Protein AF-A0A7S4BDL3-F1 (afdb_monomer)

Solvent-accessible surface area (backbone atoms only — not comparable to full-atom values): 11475 Å² total; per-residue (Å²): 139,86,84,83,82,82,76,81,75,77,78,79,76,79,81,56,78,67,67,52,45,64,51,34,20,53,39,24,73,76,67,76,48,74,85,79,79,80,77,64,52,71,68,56,52,50,52,54,48,54,51,51,52,50,55,53,48,56,39,49,74,71,70,47,62,50,76,82,46,81,25,52,43,52,88,61,80,62,82,73,58,91,90,37,60,45,49,80,36,69,66,52,29,47,59,64,53,45,76,84,58,55,73,74,57,48,57,52,48,47,49,39,68,72,45,51,50,45,55,51,53,39,30,43,73,63,50,90,45,71,73,63,34,73,76,71,61,75,82,62,72,86,80,72,73,46,77,57,85,60,87,94,56,89,70,84,77,66,92,79,55,70,65,74,71,48,64,79,73,45,97,77,76,66,83,83,78,132

InterPro domains:
  IPR008775 Phytanoyl-CoA dioxygenase-like [PF05721] (28-164)

Sequence (178 aa):
GLRWHGGMAGAPSPPRAMDEAEGLAERFRSQGYCAMQHLLTAQEVDCLRHECYRLHADLANQGIDLCNQDCMLEPDGNLPPEGAPARTDAESYLQVRCKAHCARSREIMEGLLMHKLPSAVLRVLGYDDLDSIAASCCPLLFNEHYVVKPSRRAGRFAWHTDAAHQVSWSPSGREF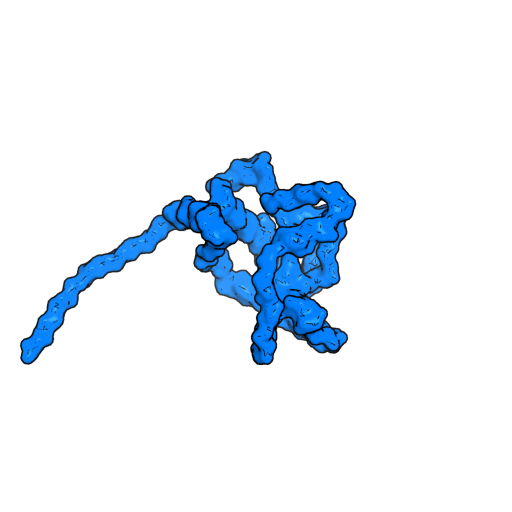IW

Secondary structure (DSSP, 8-state):
--------PPPPPPPPHHHHHHHHHHHHHHHS----TT-S-HHHHHHHHHHHHHHHHHHHHTT--GGGGTTEE-SSSSPPPTT-GGGT-HHHHHHHHGGG--HHHHHHHHIIIIIIHHHHHHHHTT---HHHHHHH-PPP-----EE---TT---------HHHHHGGG-TT------

Organism: Chrysotila carterae (NCBI:txid13221)

Radius of gyration: 21.01 Å; Cα contacts (8 Å, |Δi|>4): 105; chains: 1; bounding box: 41×81×42 Å

pLDDT: mean 75.7, std 17.52, range [33.28, 95.88]

Foldseek 3Di:
DDDDDDDPPDDPDDDDPVVVLVVLQVCCVVPVDDDDPPLDDPVLVVLVVVLVVVQVVVCVVVVHDCVVVVQKGAQQVDDDDPPQVLQPPLVSVLVSRCPPPDPVSSVSCSCVVQPSVQVVVCSSNVNPDPVVPVVPDRDTCRGDIDRHDDPPDPDCPDDDDVLVVCCVVDPPNDDDDD

Mean predicted aligned error: 10.89 Å

Structure (mmCIF, N/CA/C/O backbone):
data_AF-A0A7S4BDL3-F1
#
_entry.id   AF-A0A7S4BDL3-F1
#
loop_
_atom_site.group_PDB
_atom_site.id
_atom_site.type_symbol
_atom_site.label_atom_id
_atom_site.label_alt_id
_atom_site.label_comp_id
_atom_site.label_asym_id
_atom_site.label_entity_id
_atom_site.label_seq_id
_atom_site.pdbx_PDB_ins_code
_atom_site.Cartn_x
_atom_site.Cartn_y
_atom_site.Cartn_z
_atom_site.occupancy
_atom_site.B_iso_or_equiv
_atom_site.auth_seq_id
_atom_site.auth_comp_id
_atom_site.auth_asym_id
_atom_site.auth_atom_id
_atom_site.pdbx_PDB_model_num
ATOM 1 N N . GLY A 1 1 ? -2.223 -59.827 -11.083 1.00 36.97 1 GLY A N 1
ATOM 2 C CA . GLY A 1 1 ? -1.097 -58.986 -10.640 1.00 36.97 1 GLY A CA 1
ATOM 3 C C . GLY A 1 1 ? -0.693 -58.082 -11.779 1.00 36.97 1 GLY A C 1
ATOM 4 O O . GLY A 1 1 ? -0.200 -58.589 -12.774 1.00 36.97 1 GLY A O 1
ATOM 5 N N . LEU A 1 2 ? -0.959 -56.783 -11.667 1.00 33.28 2 LEU A N 1
ATOM 6 C CA . LEU A 1 2 ? -0.584 -55.775 -12.661 1.00 33.28 2 LEU A CA 1
ATOM 7 C C . LEU A 1 2 ? 0.512 -54.901 -12.046 1.00 33.28 2 LEU A C 1
ATOM 9 O O . LEU A 1 2 ? 0.286 -54.260 -11.022 1.00 33.28 2 LEU A O 1
ATOM 13 N N . ARG A 1 3 ? 1.715 -54.949 -12.630 1.00 38.38 3 ARG A N 1
ATOM 14 C CA . ARG A 1 3 ? 2.852 -54.101 -12.253 1.00 38.38 3 ARG A CA 1
ATOM 15 C C . ARG A 1 3 ? 2.707 -52.750 -12.942 1.00 38.38 3 ARG A C 1
ATOM 17 O O . ARG A 1 3 ? 2.651 -52.690 -14.166 1.00 38.38 3 ARG A O 1
ATOM 24 N N . TRP A 1 4 ? 2.687 -51.687 -12.149 1.00 34.62 4 TRP A N 1
ATOM 25 C CA . TRP A 1 4 ? 2.877 -50.320 -12.618 1.00 34.62 4 TRP A CA 1
ATOM 26 C C . TRP A 1 4 ? 4.376 -50.052 -12.784 1.00 34.62 4 TRP A C 1
ATOM 28 O O . TRP A 1 4 ? 5.131 -50.117 -11.816 1.00 34.62 4 TRP A O 1
ATOM 38 N N . HIS A 1 5 ? 4.809 -49.758 -14.011 1.00 43.38 5 HIS A N 1
ATOM 39 C CA . HIS A 1 5 ? 6.129 -49.196 -14.291 1.00 43.38 5 HIS A CA 1
ATOM 40 C C . HIS A 1 5 ? 6.022 -47.669 -14.216 1.00 43.38 5 HIS A C 1
ATOM 42 O O . HIS A 1 5 ? 5.640 -47.015 -15.182 1.00 43.38 5 HIS A O 1
ATOM 48 N N . GLY A 1 6 ? 6.312 -47.107 -13.042 1.00 39.19 6 GLY A N 1
ATOM 49 C CA . GLY A 1 6 ? 6.432 -45.664 -12.853 1.00 39.19 6 GLY A CA 1
ATOM 50 C C . GLY A 1 6 ? 7.757 -45.165 -13.421 1.00 39.19 6 GLY A C 1
ATOM 51 O O . GLY A 1 6 ? 8.789 -45.271 -12.764 1.00 39.19 6 GLY A O 1
ATOM 52 N N . GLY A 1 7 ? 7.729 -44.639 -14.645 1.00 40.59 7 GLY A N 1
ATOM 53 C CA . GLY A 1 7 ? 8.810 -43.812 -15.171 1.00 40.59 7 GLY A CA 1
ATOM 54 C C . GLY A 1 7 ? 8.824 -42.477 -14.432 1.00 40.59 7 GLY A C 1
ATOM 55 O O . GLY A 1 7 ? 7.852 -41.728 -14.494 1.00 40.59 7 GLY A O 1
ATOM 56 N N . MET A 1 8 ? 9.908 -42.186 -13.713 1.00 42.81 8 MET A N 1
ATOM 57 C CA . MET A 1 8 ? 10.150 -40.856 -13.163 1.00 42.81 8 MET A CA 1
ATOM 58 C C . MET A 1 8 ? 10.462 -39.901 -14.318 1.00 42.81 8 MET A C 1
ATOM 60 O O . MET A 1 8 ? 11.593 -39.840 -14.797 1.00 42.81 8 MET A O 1
ATOM 64 N N . ALA A 1 9 ? 9.450 -39.169 -14.780 1.00 50.38 9 ALA A N 1
ATOM 65 C CA . ALA A 1 9 ? 9.675 -37.938 -15.521 1.00 50.38 9 ALA A CA 1
ATOM 66 C C . ALA A 1 9 ? 10.359 -36.955 -14.560 1.00 50.38 9 ALA A C 1
ATOM 68 O O . ALA A 1 9 ? 9.823 -36.661 -13.490 1.00 50.38 9 ALA A O 1
ATOM 69 N N . GLY A 1 10 ? 11.573 -36.520 -14.906 1.00 51.88 10 GLY A N 1
ATOM 70 C CA . GLY A 1 10 ? 12.321 -35.538 -14.128 1.00 51.88 10 GLY A CA 1
ATOM 71 C C . GLY A 1 10 ? 11.468 -34.295 -13.889 1.00 51.88 10 GLY A C 1
ATOM 72 O O . GLY A 1 10 ? 10.835 -33.787 -14.815 1.00 51.88 10 GLY A O 1
ATOM 73 N N . ALA A 1 11 ? 11.419 -33.840 -12.638 1.00 54.25 11 ALA A N 1
ATOM 74 C CA . ALA A 1 11 ? 10.737 -32.605 -12.289 1.00 54.25 11 ALA A CA 1
ATOM 75 C C . ALA A 1 11 ? 11.339 -31.448 -13.110 1.00 54.25 11 ALA A C 1
ATOM 77 O O . ALA A 1 11 ? 12.569 -31.361 -13.197 1.00 54.25 11 ALA A O 1
ATOM 78 N N . PRO A 1 12 ? 10.518 -30.579 -13.728 1.00 56.62 12 PRO A N 1
ATOM 79 C CA . PRO A 1 12 ? 11.034 -29.402 -14.407 1.00 56.62 12 PRO A CA 1
ATOM 80 C C . PRO A 1 12 ? 11.790 -28.540 -13.394 1.00 56.62 12 PRO A C 1
ATOM 82 O O . PRO A 1 12 ? 11.299 -28.283 -12.292 1.00 56.62 12 PRO A O 1
ATOM 85 N N . SER A 1 13 ? 13.002 -28.128 -13.760 1.00 49.88 13 SER A N 1
ATOM 86 C CA . SER A 1 13 ? 13.795 -27.192 -12.969 1.00 49.88 13 SER A CA 1
ATOM 87 C C . SER A 1 13 ? 12.984 -25.917 -12.713 1.00 49.88 13 SER A C 1
ATOM 89 O O . SER A 1 13 ? 12.294 -25.460 -13.630 1.00 49.88 13 SER A O 1
ATOM 91 N N . PRO A 1 14 ? 13.056 -25.325 -11.508 1.00 48.91 14 PRO A N 1
ATOM 92 C CA . PRO A 1 14 ? 12.400 -24.052 -11.253 1.00 48.91 14 PRO A CA 1
ATOM 93 C C . PRO A 1 14 ? 12.923 -22.999 -12.246 1.00 48.91 14 PRO A C 1
ATOM 95 O O . PRO A 1 14 ? 14.127 -22.996 -12.539 1.00 48.91 14 PRO A O 1
ATOM 98 N N . PRO A 1 15 ? 12.045 -22.146 -12.803 1.00 50.91 15 PRO A N 1
ATOM 99 C CA . PRO A 1 15 ? 12.460 -21.095 -13.723 1.00 50.91 15 PRO A CA 1
ATOM 100 C C . PRO A 1 15 ? 13.509 -20.192 -13.064 1.00 50.91 15 PRO A C 1
ATOM 102 O O . PRO A 1 15 ? 13.492 -19.957 -11.854 1.00 50.91 15 PRO A O 1
ATOM 105 N N . ARG A 1 16 ? 14.477 -19.724 -13.859 1.00 53.06 16 ARG A N 1
ATOM 106 C CA . ARG A 1 16 ? 15.507 -18.792 -13.388 1.00 53.06 16 ARG A CA 1
ATOM 107 C C . ARG A 1 16 ? 14.847 -17.454 -13.056 1.00 53.06 16 ARG A C 1
ATOM 109 O O . ARG A 1 16 ? 14.028 -16.973 -13.826 1.00 53.06 16 ARG A O 1
ATOM 116 N N . ALA A 1 17 ? 15.287 -16.808 -11.977 1.00 55.44 17 ALA A N 1
ATOM 117 C CA . ALA A 1 17 ? 14.755 -15.527 -11.496 1.00 55.44 17 ALA A CA 1
ATOM 118 C C . ALA A 1 17 ? 14.730 -14.381 -12.540 1.00 55.44 17 ALA A C 1
ATOM 120 O O . ALA A 1 17 ? 13.996 -13.415 -12.358 1.00 55.44 17 ALA A O 1
ATOM 121 N N . MET A 1 18 ? 15.503 -14.469 -13.633 1.00 49.88 18 MET A N 1
ATOM 122 C CA . MET A 1 18 ? 15.449 -13.505 -14.745 1.00 49.88 18 MET A CA 1
ATOM 123 C C . MET A 1 18 ? 14.253 -13.719 -15.687 1.00 49.88 18 MET A C 1
ATOM 125 O O . MET A 1 18 ? 13.670 -12.734 -16.126 1.00 49.88 18 MET A O 1
ATOM 129 N N . ASP A 1 19 ? 13.826 -14.965 -15.927 1.00 53.25 19 ASP A N 1
ATOM 130 C CA . ASP A 1 19 ? 12.643 -15.262 -16.760 1.00 53.25 19 ASP A CA 1
ATOM 131 C C . ASP A 1 19 ? 11.342 -14.785 -16.079 1.00 53.25 19 ASP A C 1
ATOM 133 O O . ASP A 1 19 ? 10.298 -14.614 -16.713 1.00 53.25 19 ASP A O 1
ATOM 137 N N . GLU A 1 20 ? 11.391 -14.549 -14.764 1.00 64.31 20 GLU A N 1
ATOM 138 C CA . GLU A 1 20 ? 10.252 -14.059 -13.993 1.00 64.31 20 GLU A CA 1
ATOM 139 C C . GLU A 1 20 ? 10.010 -12.556 -14.183 1.00 64.31 20 GLU A C 1
ATOM 141 O O . GLU A 1 20 ? 8.847 -12.154 -14.229 1.00 64.31 20 GLU A O 1
ATOM 146 N N . ALA A 1 21 ? 11.060 -11.737 -14.327 1.00 64.88 21 ALA A N 1
ATOM 147 C CA . ALA A 1 21 ? 10.947 -10.278 -14.427 1.00 64.88 21 ALA A CA 1
ATOM 148 C C . ALA A 1 21 ? 10.372 -9.826 -15.778 1.00 64.88 21 ALA A C 1
ATOM 150 O O . ALA A 1 21 ? 9.369 -9.111 -15.810 1.00 64.88 21 ALA A O 1
ATOM 151 N N . GLU A 1 22 ? 10.919 -10.328 -16.888 1.00 66.00 22 GLU A N 1
ATOM 152 C CA . GLU A 1 22 ? 10.419 -10.014 -18.236 1.00 66.00 22 GLU A CA 1
ATOM 153 C C . GLU A 1 22 ? 8.972 -10.515 -18.415 1.00 66.00 22 GLU A C 1
ATOM 155 O O . GLU A 1 22 ? 8.104 -9.823 -18.954 1.00 66.00 22 GLU A O 1
ATOM 160 N N . GLY A 1 23 ? 8.658 -11.674 -17.825 1.00 85.88 23 GLY A N 1
ATOM 161 C CA . GLY A 1 23 ? 7.295 -12.192 -17.773 1.00 85.88 23 GLY A CA 1
ATOM 162 C C . GLY A 1 23 ? 6.336 -11.358 -16.914 1.00 85.88 23 GLY A C 1
ATOM 163 O O . GLY A 1 23 ? 5.133 -11.372 -17.169 1.00 85.88 23 GLY A O 1
ATOM 164 N N . LEU A 1 24 ? 6.809 -10.646 -15.884 1.00 88.94 24 LEU A N 1
ATOM 165 C CA . LEU A 1 24 ? 5.961 -9.783 -15.051 1.00 88.94 24 LEU A CA 1
ATOM 166 C C . LEU A 1 24 ? 5.526 -8.529 -15.807 1.00 88.94 24 LEU A C 1
ATOM 168 O O . LEU A 1 24 ? 4.329 -8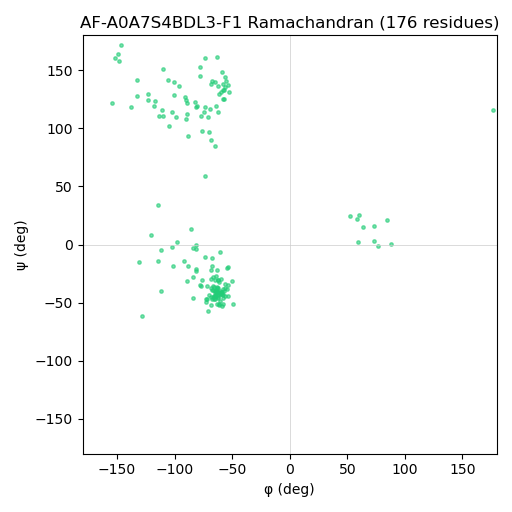.236 -15.810 1.00 88.94 24 LEU A O 1
ATOM 172 N N . ALA A 1 25 ? 6.460 -7.851 -16.477 1.00 90.44 25 ALA A N 1
ATOM 173 C CA . ALA A 1 25 ? 6.159 -6.652 -17.251 1.00 90.44 25 ALA A CA 1
ATOM 174 C C . ALA A 1 25 ? 5.193 -6.946 -18.408 1.00 90.44 25 ALA A C 1
ATOM 176 O O . ALA A 1 25 ? 4.203 -6.236 -18.591 1.00 90.44 25 ALA A O 1
ATOM 177 N N . GLU A 1 26 ? 5.408 -8.043 -19.140 1.00 91.94 26 GLU A N 1
ATOM 178 C CA . GLU A 1 26 ? 4.509 -8.436 -20.230 1.00 91.94 26 GLU A CA 1
ATOM 179 C C . GLU A 1 26 ? 3.116 -8.850 -19.724 1.00 91.94 26 GLU A C 1
ATOM 181 O O . GLU A 1 26 ? 2.097 -8.474 -20.311 1.00 91.94 26 GLU A O 1
ATOM 186 N N . ARG A 1 27 ? 3.029 -9.569 -18.592 1.00 93.31 27 ARG A N 1
ATOM 187 C CA . ARG A 1 27 ? 1.735 -9.888 -17.959 1.00 93.31 27 ARG A CA 1
ATOM 188 C C . ARG A 1 27 ? 0.993 -8.630 -17.527 1.00 93.31 27 ARG A C 1
ATOM 190 O O . ARG A 1 27 ? -0.190 -8.504 -17.827 1.00 93.31 27 ARG A O 1
ATOM 197 N N . PHE A 1 28 ? 1.674 -7.693 -16.872 1.00 94.25 28 PHE A N 1
ATOM 198 C CA . PHE A 1 28 ? 1.055 -6.440 -16.455 1.00 94.25 28 PHE A CA 1
ATOM 199 C C . PHE A 1 28 ? 0.568 -5.624 -17.657 1.00 94.25 28 PHE A C 1
ATOM 201 O O . PHE A 1 28 ? -0.579 -5.187 -17.668 1.00 94.25 28 PHE A O 1
ATOM 208 N N . ARG A 1 29 ? 1.383 -5.503 -18.712 1.00 94.00 29 ARG A N 1
ATOM 209 C CA . ARG A 1 29 ? 1.017 -4.798 -19.950 1.00 94.00 29 ARG A CA 1
ATOM 210 C C . ARG A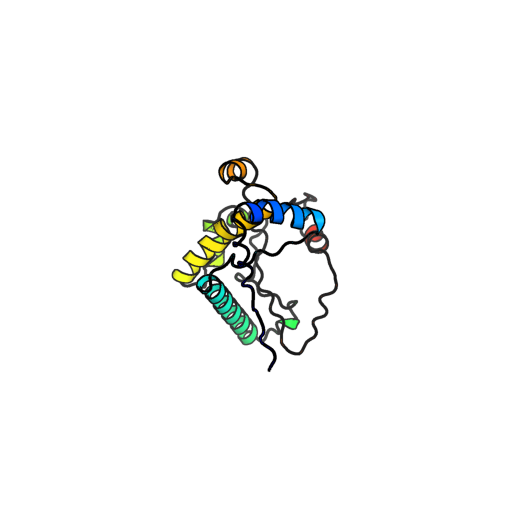 1 29 ? -0.195 -5.417 -20.652 1.00 94.00 29 ARG A C 1
ATOM 212 O O . ARG A 1 29 ? -1.052 -4.688 -21.140 1.00 94.00 29 ARG A O 1
ATOM 219 N N . SER A 1 30 ? -0.267 -6.746 -20.710 1.00 95.88 30 SER A N 1
ATOM 220 C CA . SER A 1 30 ? -1.335 -7.461 -21.423 1.00 95.88 30 SER A CA 1
ATOM 221 C C . SER A 1 30 ? -2.621 -7.640 -20.609 1.00 95.88 30 SER A C 1
ATOM 223 O O . SER A 1 30 ? -3.696 -7.734 -21.198 1.00 95.88 30 SER A O 1
ATOM 225 N N . GLN A 1 31 ? -2.538 -7.690 -19.275 1.00 95.31 31 GLN A N 1
ATOM 226 C CA . GLN A 1 31 ? -3.675 -8.013 -18.398 1.00 95.31 31 GLN A CA 1
ATOM 227 C C . GLN A 1 31 ? -4.111 -6.851 -17.497 1.00 95.31 31 GLN A C 1
ATOM 229 O O . GLN A 1 31 ? -5.178 -6.920 -16.892 1.00 95.31 31 GLN A O 1
ATOM 234 N N . GLY A 1 32 ? -3.299 -5.799 -17.369 1.00 92.56 32 GLY A N 1
ATOM 235 C CA . GLY A 1 32 ? -3.516 -4.699 -16.424 1.00 92.56 32 GLY A CA 1
ATOM 236 C C . GLY A 1 32 ? -3.240 -5.065 -14.960 1.00 92.56 32 GLY A C 1
ATOM 237 O O . GLY A 1 32 ? -3.456 -4.243 -14.074 1.00 92.56 32 GLY A O 1
ATOM 238 N N . TYR A 1 33 ? -2.778 -6.290 -14.682 1.00 93.62 33 TYR A N 1
ATOM 239 C CA . TYR A 1 33 ? -2.390 -6.747 -13.349 1.00 93.62 33 TYR A CA 1
ATOM 240 C C . TYR A 1 33 ? -1.311 -7.835 -13.427 1.00 93.62 33 TYR A C 1
ATOM 242 O O . TYR A 1 33 ? -1.129 -8.496 -14.449 1.00 93.62 33 TYR A O 1
ATOM 250 N N . CYS A 1 34 ? -0.594 -8.048 -12.325 1.00 93.44 34 CYS A N 1
ATOM 251 C CA . CYS A 1 34 ? 0.301 -9.188 -12.158 1.00 93.44 34 CYS A CA 1
ATOM 252 C C . CYS A 1 34 ? 0.364 -9.599 -10.678 1.00 93.44 34 CYS A C 1
ATOM 254 O O . CYS A 1 34 ? -0.050 -8.843 -9.800 1.00 93.44 34 CYS A O 1
ATOM 256 N N . ALA A 1 35 ? 0.857 -10.807 -10.394 1.00 91.19 35 ALA A N 1
ATOM 257 C CA . ALA A 1 35 ? 1.048 -11.291 -9.030 1.00 91.19 35 ALA A CA 1
ATOM 258 C C . ALA A 1 35 ? 2.510 -11.687 -8.811 1.00 91.19 35 ALA A C 1
ATOM 260 O O . ALA A 1 35 ? 3.043 -12.532 -9.530 1.00 91.19 35 ALA A O 1
ATOM 261 N N . MET A 1 36 ? 3.136 -11.101 -7.791 1.00 90.88 36 MET A N 1
ATOM 262 C CA . MET A 1 36 ? 4.478 -11.461 -7.337 1.00 90.88 36 MET A CA 1
ATOM 263 C C . MET A 1 36 ? 4.373 -12.383 -6.129 1.00 90.88 36 MET A C 1
ATOM 265 O O . MET A 1 36 ? 3.962 -11.970 -5.043 1.00 90.88 36 MET A O 1
ATOM 269 N N . GLN A 1 37 ? 4.731 -13.648 -6.317 1.00 91.12 37 GLN A N 1
ATOM 270 C CA . GLN A 1 37 ? 4.755 -14.604 -5.217 1.00 91.12 37 GLN A CA 1
ATOM 271 C C . GLN A 1 37 ? 6.008 -14.388 -4.369 1.00 91.12 37 GLN A C 1
ATOM 273 O O . GLN A 1 37 ? 7.064 -14.041 -4.887 1.00 91.12 37 GLN A O 1
ATOM 278 N N . HIS A 1 38 ? 5.883 -14.596 -3.058 1.00 90.69 38 HIS A N 1
ATOM 279 C CA . HIS A 1 38 ? 7.012 -14.561 -2.119 1.00 90.69 38 HIS A CA 1
ATOM 280 C C . HIS A 1 38 ? 7.809 -13.243 -2.083 1.00 90.69 38 HIS A C 1
ATOM 282 O O . HIS A 1 38 ? 8.945 -13.234 -1.617 1.00 90.69 38 HIS A O 1
ATOM 288 N N . LEU A 1 39 ? 7.218 -12.123 -2.519 1.00 93.75 39 LEU A N 1
ATOM 289 C CA . LEU A 1 39 ? 7.859 -10.807 -2.427 1.00 93.75 39 LEU A CA 1
ATOM 290 C C . LEU A 1 39 ? 8.171 -10.430 -0.969 1.00 93.75 39 LEU A C 1
ATOM 292 O O . LEU A 1 39 ? 9.234 -9.887 -0.671 1.00 93.75 39 LEU A O 1
ATOM 296 N N . LEU A 1 40 ? 7.240 -10.732 -0.063 1.00 95.38 40 LEU A N 1
ATOM 297 C CA . LEU A 1 40 ? 7.360 -10.446 1.362 1.00 95.38 40 LEU A CA 1
ATOM 298 C C . LEU A 1 40 ? 7.769 -11.696 2.140 1.00 95.38 40 LEU A C 1
ATOM 300 O O . LEU A 1 40 ? 7.268 -12.797 1.905 1.00 95.38 40 LEU A O 1
ATOM 304 N N . THR A 1 41 ? 8.649 -11.504 3.116 1.00 95.50 41 THR A N 1
ATOM 305 C CA . THR A 1 41 ? 8.999 -12.525 4.105 1.00 95.50 41 THR A CA 1
ATOM 306 C C . THR A 1 41 ? 7.863 -12.717 5.114 1.00 95.50 41 THR A C 1
ATOM 308 O O . THR A 1 41 ? 7.036 -11.828 5.320 1.00 95.50 41 THR A O 1
ATOM 311 N N . ALA A 1 42 ? 7.844 -13.857 5.813 1.00 95.81 42 ALA A N 1
ATOM 312 C CA . ALA A 1 42 ? 6.873 -14.093 6.886 1.00 95.81 42 ALA A CA 1
ATOM 313 C C . ALA A 1 42 ? 6.943 -13.013 7.982 1.00 95.81 42 ALA A C 1
ATOM 315 O O . ALA A 1 42 ? 5.913 -12.532 8.440 1.00 95.81 42 ALA A O 1
ATOM 316 N N . GLN A 1 43 ? 8.154 -12.571 8.338 1.00 94.56 43 GLN A N 1
ATOM 317 C CA . GLN A 1 43 ? 8.365 -11.528 9.343 1.00 94.56 43 GLN A CA 1
ATOM 318 C C . GLN A 1 43 ? 7.770 -10.176 8.922 1.00 94.56 43 GLN A C 1
ATOM 320 O O . GLN A 1 43 ? 7.168 -9.489 9.744 1.00 94.56 43 GLN A O 1
ATOM 325 N N . GLU A 1 44 ? 7.933 -9.788 7.657 1.00 94.81 44 GLU A N 1
ATOM 326 C CA . GLU A 1 44 ? 7.353 -8.554 7.111 1.00 94.81 44 GLU A CA 1
ATOM 327 C C . GLU A 1 44 ? 5.826 -8.615 7.110 1.00 94.81 44 GLU A C 1
ATOM 329 O O . GLU A 1 44 ? 5.168 -7.689 7.580 1.00 94.81 44 GLU A O 1
ATOM 334 N N . VAL A 1 45 ? 5.261 -9.740 6.663 1.00 95.19 45 VAL A N 1
ATOM 335 C CA . VAL A 1 45 ? 3.811 -9.966 6.682 1.00 95.19 45 VAL A CA 1
ATOM 336 C C . VAL A 1 45 ? 3.259 -9.919 8.110 1.00 95.19 45 VAL A C 1
ATOM 338 O O . VAL A 1 45 ? 2.214 -9.313 8.344 1.00 95.19 45 VAL A O 1
ATOM 341 N N . ASP A 1 46 ? 3.946 -10.527 9.077 1.00 94.44 46 ASP A N 1
ATOM 342 C CA . ASP A 1 46 ? 3.529 -10.507 10.481 1.00 94.44 46 ASP A CA 1
ATOM 343 C C . ASP A 1 46 ? 3.611 -9.098 11.085 1.00 94.44 46 ASP A C 1
ATOM 345 O O . ASP A 1 46 ? 2.736 -8.717 11.865 1.00 94.44 46 ASP A O 1
ATOM 349 N N . CYS A 1 47 ? 4.612 -8.300 10.697 1.00 92.06 47 CYS A N 1
ATOM 350 C CA . CYS A 1 47 ? 4.724 -6.899 11.104 1.00 92.06 47 CYS A CA 1
ATOM 351 C C . CYS A 1 47 ? 3.523 -6.075 10.612 1.00 92.06 47 CYS A C 1
ATOM 353 O O . CYS A 1 47 ? 2.848 -5.441 11.427 1.00 92.06 47 CYS A O 1
ATOM 355 N N . LEU A 1 48 ? 3.204 -6.159 9.314 1.00 92.38 48 LEU A N 1
ATOM 356 C CA . LEU A 1 48 ? 2.048 -5.485 8.707 1.00 92.38 48 LEU A CA 1
ATOM 357 C C . LEU A 1 48 ? 0.725 -5.948 9.339 1.00 92.38 48 LEU A C 1
ATOM 359 O O . LEU A 1 48 ? -0.168 -5.149 9.620 1.00 92.38 48 LEU A O 1
ATOM 363 N N . ARG A 1 49 ? 0.591 -7.251 9.623 1.00 93.69 49 ARG A N 1
ATOM 364 C CA . ARG A 1 49 ? -0.617 -7.807 10.248 1.00 93.69 49 ARG A CA 1
ATOM 365 C C . ARG A 1 49 ? -0.822 -7.287 11.669 1.00 93.69 49 ARG A C 1
ATOM 367 O O . ARG A 1 49 ? -1.945 -6.930 12.020 1.00 93.69 49 ARG A O 1
ATOM 374 N N . HIS A 1 50 ? 0.231 -7.245 12.486 1.00 92.25 50 HIS A N 1
ATOM 375 C CA . HIS A 1 50 ? 0.137 -6.707 13.844 1.00 92.25 50 HIS A CA 1
ATOM 376 C C . HIS A 1 50 ? -0.234 -5.225 13.851 1.00 92.25 50 HIS A C 1
ATOM 378 O O . HIS A 1 50 ? -1.065 -4.814 14.661 1.00 92.25 50 HIS A O 1
ATOM 384 N N . GLU A 1 51 ? 0.338 -4.434 12.942 1.00 90.75 51 GLU A N 1
ATOM 385 C CA . GLU A 1 51 ? -0.041 -3.031 12.781 1.00 90.75 51 GLU A CA 1
ATOM 386 C C . GLU A 1 51 ? -1.517 -2.887 12.397 1.00 90.75 51 GLU A C 1
ATOM 388 O O . GLU A 1 51 ? -2.249 -2.158 13.063 1.00 90.75 51 GLU A O 1
ATOM 393 N N . CYS A 1 52 ? -1.975 -3.638 11.395 1.00 92.19 52 CYS A N 1
ATOM 394 C CA . CYS A 1 52 ? -3.373 -3.646 10.972 1.00 92.19 52 CYS A CA 1
ATOM 395 C C . CYS 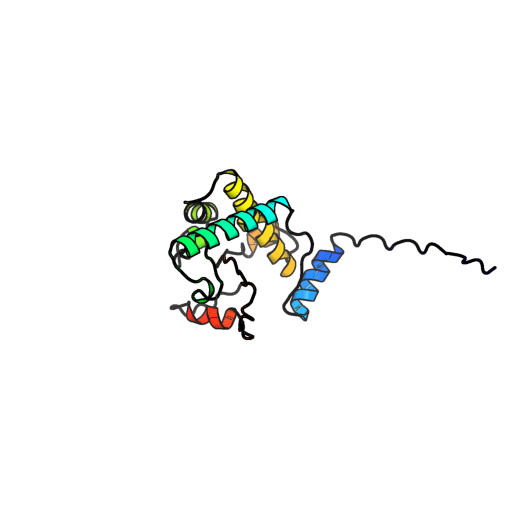A 1 52 ? -4.330 -3.997 12.128 1.00 92.19 52 CYS A C 1
ATOM 397 O O . CYS A 1 52 ? -5.331 -3.313 12.341 1.00 92.19 52 CYS A O 1
ATOM 399 N N . TYR A 1 53 ? -4.004 -5.014 12.935 1.00 92.56 53 TYR A N 1
ATOM 400 C CA . TYR A 1 53 ? -4.800 -5.372 14.113 1.00 92.56 53 TYR A CA 1
ATOM 401 C C . TYR A 1 53 ? -4.829 -4.278 15.175 1.00 92.56 53 TYR A C 1
ATOM 403 O O . TYR A 1 53 ? -5.889 -4.036 15.755 1.00 92.56 53 TYR A O 1
ATOM 411 N N . ARG A 1 54 ? -3.699 -3.608 15.419 1.00 91.38 54 ARG A N 1
ATOM 412 C CA . ARG A 1 54 ? -3.636 -2.472 16.341 1.00 91.38 54 ARG A CA 1
ATOM 413 C C . ARG A 1 54 ? -4.533 -1.333 15.856 1.00 91.38 54 ARG A C 1
ATOM 415 O O . ARG A 1 54 ? -5.393 -0.901 16.612 1.00 91.38 54 ARG A O 1
ATOM 422 N N . LEU A 1 55 ? -4.389 -0.909 14.598 1.00 89.75 55 LEU A N 1
ATOM 423 C CA . LEU A 1 55 ? -5.198 0.164 14.003 1.00 89.75 55 LEU A CA 1
ATOM 424 C C . LEU A 1 55 ? -6.695 -0.157 14.062 1.00 89.75 55 LEU A C 1
ATOM 426 O O . LEU A 1 55 ? -7.507 0.687 14.432 1.00 89.75 55 LEU A O 1
ATOM 430 N N . HIS A 1 56 ? -7.062 -1.400 13.754 1.00 91.12 56 HIS A N 1
ATOM 431 C CA . HIS A 1 56 ? -8.446 -1.850 13.839 1.00 91.12 56 HIS A CA 1
ATOM 432 C C . HIS A 1 56 ? -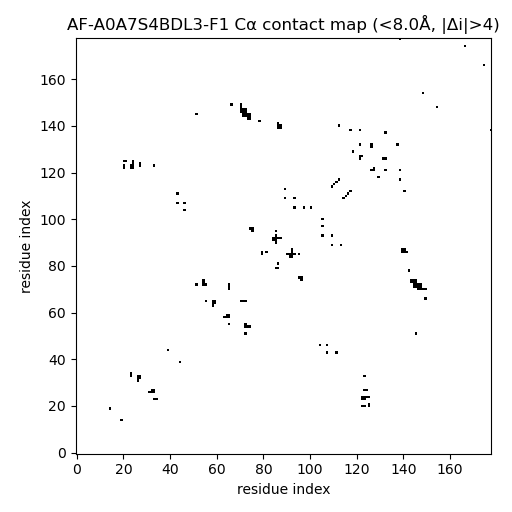8.985 -1.812 15.279 1.00 91.12 56 HIS A C 1
ATOM 434 O O . HIS A 1 56 ? -10.113 -1.371 15.502 1.00 91.12 56 HIS A O 1
ATOM 440 N N . ALA A 1 57 ? -8.190 -2.248 16.263 1.00 91.50 57 ALA A N 1
ATOM 441 C CA . ALA A 1 57 ? -8.563 -2.184 17.674 1.00 91.50 57 ALA A CA 1
ATOM 442 C C . ALA A 1 57 ? -8.696 -0.734 18.166 1.00 91.50 57 ALA A C 1
ATOM 444 O O . ALA A 1 57 ? -9.656 -0.416 18.865 1.00 91.50 57 ALA A O 1
ATOM 445 N N . ASP A 1 58 ? -7.783 0.150 17.762 1.00 90.00 58 ASP A N 1
ATOM 446 C CA . ASP A 1 58 ? -7.818 1.576 18.097 1.00 90.00 58 ASP A CA 1
ATOM 447 C C . ASP A 1 58 ? -9.078 2.251 17.530 1.00 90.00 58 ASP A C 1
ATOM 449 O O . ASP A 1 58 ? -9.722 3.034 18.232 1.00 90.00 58 ASP A O 1
ATOM 453 N N . LEU A 1 59 ? -9.477 1.909 16.298 1.00 90.19 59 LEU A N 1
ATOM 454 C CA . LEU A 1 59 ? -10.712 2.393 15.675 1.00 90.19 59 LEU A CA 1
ATOM 455 C C . LEU A 1 59 ? -11.961 1.893 16.424 1.00 90.19 59 LEU A C 1
ATOM 457 O O . LEU A 1 59 ? -12.872 2.668 16.724 1.00 90.19 59 LEU A O 1
ATOM 461 N N . ALA A 1 60 ? -11.981 0.607 16.787 1.00 90.31 60 ALA A N 1
ATOM 462 C CA . ALA A 1 60 ? -13.075 0.007 17.545 1.00 90.31 60 ALA A CA 1
ATOM 463 C C . ALA A 1 60 ? -13.211 0.615 18.954 1.00 90.31 60 ALA A C 1
ATOM 465 O O . ALA A 1 60 ? -14.327 0.869 19.408 1.00 90.31 60 ALA A O 1
ATOM 466 N N . ASN A 1 61 ? -12.092 0.910 19.625 1.00 93.19 61 ASN A N 1
ATOM 467 C CA . ASN A 1 61 ? -12.069 1.575 20.934 1.00 93.19 61 ASN A CA 1
ATOM 468 C C . ASN A 1 61 ? -12.628 3.005 20.880 1.00 93.19 61 ASN A C 1
ATOM 470 O O . ASN A 1 61 ? -13.165 3.493 21.872 1.00 93.19 61 ASN A O 1
ATOM 474 N N . GLN A 1 62 ? -12.543 3.662 19.722 1.00 92.50 62 GLN A N 1
ATOM 475 C CA . GLN A 1 62 ? -13.167 4.963 19.466 1.00 92.50 62 GLN A CA 1
ATOM 476 C C . GLN A 1 62 ? -14.663 4.851 19.116 1.00 92.50 62 GLN A C 1
ATOM 478 O O . GLN A 1 62 ? -15.321 5.865 18.892 1.00 92.50 62 GLN A O 1
ATOM 483 N N . GLY A 1 63 ? -15.221 3.636 19.069 1.00 92.06 63 GLY A N 1
ATOM 484 C CA . GLY A 1 63 ? -16.620 3.392 18.718 1.00 92.06 63 GLY A CA 1
ATOM 485 C C . GLY A 1 63 ? -16.931 3.583 17.231 1.00 92.06 63 GLY A C 1
ATOM 486 O O . GLY A 1 63 ? -18.101 3.711 16.868 1.00 92.06 63 GLY A O 1
ATOM 487 N N . ILE A 1 64 ? -15.913 3.614 16.367 1.00 89.62 64 ILE A N 1
ATOM 488 C CA . ILE A 1 64 ? -16.084 3.795 14.925 1.00 89.62 64 ILE A CA 1
ATOM 489 C C . ILE A 1 64 ? -16.257 2.419 14.264 1.00 89.62 64 ILE A C 1
ATOM 491 O O . ILE A 1 64 ? -15.393 1.549 14.370 1.00 89.62 64 ILE A O 1
ATOM 495 N N . ASP A 1 65 ? -17.379 2.214 13.562 1.00 87.56 65 ASP A N 1
ATOM 496 C CA . ASP A 1 65 ? -17.581 1.024 12.721 1.00 87.56 65 ASP A CA 1
ATOM 497 C C . ASP A 1 65 ? -16.739 1.163 11.446 1.00 87.56 65 ASP A C 1
ATOM 499 O O . ASP A 1 65 ? -17.015 2.014 10.600 1.00 87.56 65 ASP A O 1
ATOM 503 N N . LEU A 1 66 ? -15.741 0.290 11.297 1.00 86.56 66 LEU A N 1
ATOM 504 C CA . LEU A 1 66 ? -14.880 0.179 10.118 1.00 86.56 66 LEU A CA 1
ATOM 505 C C . LEU A 1 66 ? -15.672 0.091 8.801 1.00 86.56 66 LEU A C 1
ATOM 507 O O . LEU A 1 66 ? -15.228 0.568 7.758 1.00 86.56 66 LEU A O 1
ATOM 511 N N . CYS A 1 67 ? -16.868 -0.495 8.823 1.00 84.38 67 CYS A N 1
ATOM 512 C CA . CYS A 1 67 ? -17.694 -0.588 7.625 1.00 84.38 67 CYS A CA 1
ATOM 513 C C . CYS A 1 67 ? -18.231 0.766 7.150 1.00 84.38 67 CYS A C 1
ATOM 515 O O . CYS A 1 67 ? -18.594 0.881 5.985 1.00 84.38 67 CYS A O 1
ATOM 517 N N . ASN A 1 68 ? -18.303 1.759 8.039 1.00 84.12 68 ASN A N 1
ATOM 518 C CA . ASN A 1 68 ? -18.672 3.133 7.698 1.00 84.12 68 ASN A CA 1
ATOM 519 C C . ASN A 1 68 ? -17.466 3.946 7.192 1.00 84.12 68 ASN A C 1
ATOM 521 O O . ASN A 1 68 ? -17.634 5.104 6.835 1.00 84.12 68 ASN A O 1
ATOM 525 N N . GLN A 1 69 ? -16.271 3.346 7.186 1.00 81.31 69 GLN A N 1
ATOM 526 C CA . GLN A 1 69 ? -15.001 3.914 6.719 1.00 81.31 69 GLN A CA 1
ATOM 527 C C . GLN A 1 69 ? -14.493 3.152 5.483 1.00 81.31 69 GLN A C 1
ATOM 529 O O . GLN A 1 69 ? -13.304 2.877 5.354 1.00 81.31 69 GLN A O 1
ATOM 534 N N . ASP A 1 70 ? -15.410 2.670 4.636 1.00 83.62 70 ASP A N 1
ATOM 535 C CA . ASP A 1 70 ? -15.105 1.889 3.427 1.00 83.62 70 ASP A CA 1
ATOM 536 C C . ASP A 1 70 ? -14.186 0.677 3.651 1.00 83.62 70 ASP A C 1
ATOM 538 O O . ASP A 1 70 ? -13.543 0.175 2.728 1.00 83.62 70 ASP A O 1
ATOM 542 N N . CYS A 1 71 ? -14.159 0.151 4.882 1.00 88.31 71 CYS A N 1
ATOM 543 C CA . CYS A 1 71 ? -13.261 -0.929 5.279 1.00 88.31 71 CYS A CA 1
ATOM 544 C C . CYS A 1 71 ? -11.763 -0.594 5.129 1.00 88.31 71 CYS A C 1
ATOM 546 O O . CYS A 1 71 ? -10.946 -1.509 4.983 1.00 88.31 71 CYS A O 1
ATOM 548 N N . MET A 1 72 ? -11.406 0.691 5.175 1.00 88.94 72 MET A N 1
ATOM 549 C CA . MET A 1 72 ? -10.035 1.186 5.093 1.00 88.94 72 MET A CA 1
ATOM 550 C C . MET A 1 72 ? -9.537 1.660 6.462 1.00 88.94 72 MET A C 1
ATOM 552 O O . MET A 1 72 ? -10.274 2.248 7.251 1.00 88.94 72 MET A O 1
ATOM 556 N N . LEU A 1 73 ? -8.268 1.383 6.743 1.00 88.62 73 LEU A N 1
ATOM 557 C CA . LEU A 1 73 ? -7.534 1.906 7.889 1.00 88.62 73 LEU A CA 1
ATOM 558 C C . LEU A 1 73 ? -6.294 2.628 7.368 1.00 88.62 73 LEU A C 1
ATOM 560 O O . LEU A 1 73 ? -5.516 2.059 6.599 1.00 88.62 73 LEU A O 1
ATOM 564 N N . GLU A 1 74 ? -6.095 3.854 7.826 1.00 87.19 74 GLU A N 1
ATOM 565 C CA . GLU A 1 74 ? -4.915 4.655 7.514 1.00 87.19 74 GLU A CA 1
ATOM 566 C C . GLU A 1 74 ? -3.945 4.594 8.703 1.00 87.19 74 GLU A C 1
ATOM 568 O O . GLU A 1 74 ? -4.376 4.852 9.831 1.00 87.19 74 GLU A O 1
ATOM 573 N N . PRO A 1 75 ? -2.653 4.274 8.502 1.00 82.62 75 PRO A N 1
ATOM 574 C CA . PRO A 1 75 ? -1.678 4.226 9.597 1.00 82.62 75 PRO A CA 1
ATOM 575 C C . PRO A 1 75 ? -1.571 5.538 10.384 1.00 82.62 75 PRO A C 1
ATOM 577 O O . PRO A 1 75 ? -1.431 5.511 11.608 1.00 82.62 75 PRO A O 1
ATOM 580 N N . ASP A 1 76 ? -1.735 6.667 9.688 1.00 71.62 76 ASP A N 1
ATOM 581 C CA . ASP A 1 76 ? -1.454 8.005 10.224 1.00 71.62 76 ASP A CA 1
ATOM 582 C C . ASP A 1 76 ? -2.713 8.857 10.410 1.00 71.62 76 ASP A C 1
ATOM 584 O O . ASP A 1 76 ? -2.642 9.987 10.901 1.00 71.62 76 ASP A O 1
ATOM 588 N N . GLY A 1 77 ? -3.871 8.333 9.990 1.00 67.75 77 GLY A N 1
ATOM 589 C CA . GLY A 1 77 ? -5.170 9.010 10.016 1.00 67.75 77 GLY A CA 1
ATOM 590 C C . GLY A 1 77 ? -5.249 10.321 9.223 1.00 67.75 77 GLY A C 1
ATOM 591 O O . GLY A 1 77 ? -6.272 10.995 9.304 1.00 67.75 77 GLY A O 1
ATOM 592 N N . ASN A 1 78 ? -4.169 10.725 8.541 1.00 69.50 78 ASN A N 1
ATOM 593 C CA . ASN A 1 78 ? -4.098 11.863 7.633 1.00 69.50 78 ASN A CA 1
ATOM 594 C C . ASN A 1 78 ? -2.975 11.644 6.612 1.00 69.50 78 ASN A C 1
ATOM 596 O O . ASN A 1 78 ? -1.800 11.555 6.978 1.00 69.50 78 ASN A O 1
ATOM 600 N N . LEU A 1 79 ? -3.315 11.661 5.325 1.00 69.19 79 LEU A N 1
ATOM 601 C CA . LEU A 1 79 ? -2.323 11.776 4.259 1.00 69.19 79 LEU A CA 1
ATOM 602 C C . LEU A 1 79 ? -1.573 13.117 4.382 1.00 69.19 79 LEU A C 1
ATOM 604 O O . LEU A 1 79 ? -2.214 14.156 4.581 1.00 69.19 79 LEU A O 1
ATOM 608 N N . PRO A 1 80 ? -0.235 13.150 4.219 1.00 73.81 80 PRO A N 1
ATOM 609 C CA . PRO A 1 80 ? 0.495 14.410 4.149 1.00 73.81 80 PRO A CA 1
ATOM 610 C C . PRO A 1 80 ? -0.103 15.332 3.069 1.00 73.81 80 PRO A C 1
ATOM 612 O O . PRO A 1 80 ? -0.420 14.848 1.976 1.00 73.81 80 PRO A O 1
ATOM 615 N N . PRO A 1 81 ? -0.265 16.647 3.308 1.00 79.12 81 PRO A N 1
ATOM 616 C CA . PRO A 1 81 ? -0.833 17.555 2.311 1.00 79.12 81 PRO A CA 1
ATOM 617 C C . PRO A 1 81 ? 0.045 17.638 1.054 1.00 79.12 81 PRO A C 1
ATOM 619 O O . PRO A 1 81 ? 1.219 17.259 1.070 1.00 79.12 81 PRO A O 1
ATOM 622 N N . GLU A 1 82 ? -0.522 18.109 -0.059 1.00 75.50 82 GLU A N 1
ATOM 623 C CA . GLU A 1 82 ? 0.239 18.323 -1.296 1.00 75.50 82 GLU A CA 1
ATOM 624 C C . GLU A 1 82 ? 1.432 19.263 -1.039 1.00 75.50 82 GLU A C 1
ATOM 626 O O . GLU A 1 82 ? 1.315 20.257 -0.322 1.00 75.50 82 GLU A O 1
ATOM 631 N N . GLY A 1 83 ? 2.603 18.915 -1.577 1.00 76.25 83 GLY A N 1
ATOM 632 C CA . GLY A 1 83 ? 3.848 19.658 -1.354 1.00 76.25 83 GLY A CA 1
ATOM 633 C C . GLY A 1 83 ? 4.523 19.428 0.005 1.00 76.25 83 GLY A C 1
ATOM 634 O O . GLY A 1 83 ? 5.597 19.982 0.233 1.00 76.25 83 GLY A O 1
ATOM 635 N N . ALA A 1 84 ? 3.953 18.614 0.904 1.00 82.56 84 ALA A N 1
ATOM 636 C CA . ALA A 1 84 ? 4.636 18.238 2.140 1.00 82.56 84 ALA A CA 1
ATOM 637 C C . ALA A 1 84 ? 5.901 17.410 1.841 1.00 82.56 84 ALA A C 1
ATOM 639 O O . ALA A 1 84 ? 5.833 16.500 1.010 1.00 82.56 84 ALA A O 1
ATOM 640 N N . PRO A 1 85 ? 7.019 17.624 2.566 1.00 84.88 85 PRO A N 1
ATOM 641 C CA . PRO A 1 85 ? 8.237 16.828 2.396 1.00 84.88 85 PRO A CA 1
ATOM 642 C C . PRO A 1 85 ? 7.993 15.321 2.515 1.00 84.88 85 PRO A C 1
ATOM 644 O O . PRO A 1 85 ? 8.555 14.548 1.754 1.00 84.88 85 P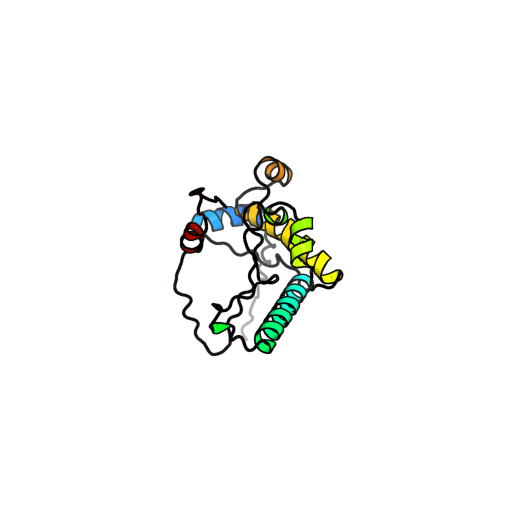RO A O 1
ATOM 647 N N . ALA A 1 86 ? 7.066 14.907 3.382 1.00 83.31 86 ALA A N 1
ATOM 648 C CA . ALA A 1 86 ? 6.653 13.514 3.561 1.00 83.31 86 ALA A CA 1
ATOM 649 C C . ALA A 1 86 ? 6.050 12.840 2.306 1.00 83.31 86 ALA A C 1
ATOM 651 O O . ALA A 1 86 ? 5.778 11.648 2.343 1.00 83.31 86 ALA A O 1
ATOM 652 N N . ARG A 1 87 ? 5.822 13.564 1.200 1.00 77.62 87 ARG A N 1
ATOM 653 C CA . ARG A 1 87 ? 5.439 12.971 -0.096 1.00 77.62 87 ARG A CA 1
ATOM 654 C C . ARG A 1 87 ? 6.630 12.576 -0.970 1.00 77.62 87 ARG A C 1
ATOM 656 O O . ARG A 1 87 ? 6.454 11.827 -1.922 1.00 77.62 87 ARG A O 1
ATOM 663 N N . THR A 1 88 ? 7.815 13.113 -0.690 1.00 77.25 88 THR A N 1
ATOM 664 C CA . THR A 1 88 ? 9.016 12.941 -1.527 1.00 77.25 88 THR A CA 1
ATOM 665 C C . THR A 1 88 ? 10.255 12.520 -0.745 1.00 77.25 88 THR A C 1
ATOM 667 O O . THR A 1 88 ? 11.238 12.106 -1.346 1.00 77.25 88 THR A O 1
ATOM 670 N N . ASP A 1 89 ? 10.228 12.652 0.578 1.00 82.38 89 ASP A N 1
ATOM 671 C CA . ASP A 1 89 ? 11.329 12.341 1.479 1.00 82.38 89 ASP A CA 1
ATOM 672 C C . ASP A 1 89 ? 10.924 11.225 2.446 1.00 82.38 89 ASP A C 1
ATOM 674 O O . ASP A 1 89 ? 9.977 11.360 3.229 1.00 82.38 89 ASP A O 1
ATOM 678 N N . ALA A 1 90 ? 11.665 10.121 2.379 1.00 80.62 90 ALA A N 1
ATOM 679 C CA . ALA A 1 90 ? 11.415 8.911 3.151 1.00 80.62 90 ALA A CA 1
ATOM 680 C C . ALA A 1 90 ? 11.473 9.160 4.663 1.00 80.62 90 ALA A C 1
ATOM 682 O O . ALA A 1 90 ? 10.609 8.688 5.401 1.00 80.62 90 ALA A O 1
ATOM 683 N N . GLU A 1 91 ? 12.456 9.932 5.131 1.00 85.25 91 GLU A N 1
ATOM 684 C CA . GLU A 1 91 ? 12.623 10.219 6.556 1.00 85.25 91 GLU A CA 1
ATOM 685 C C . GLU A 1 91 ? 11.476 11.093 7.075 1.00 85.25 91 GLU A C 1
ATOM 687 O O . GLU A 1 91 ? 10.877 10.780 8.102 1.00 85.25 91 GLU A O 1
ATOM 692 N N . SER A 1 92 ? 11.097 12.139 6.338 1.00 86.75 92 SER A N 1
ATOM 693 C CA . SER A 1 92 ? 9.940 12.978 6.662 1.00 86.75 92 SER A CA 1
ATOM 694 C C . SER A 1 92 ? 8.647 12.166 6.710 1.00 86.75 92 SER A C 1
ATOM 696 O O . SER A 1 92 ? 7.825 12.365 7.607 1.00 86.75 92 SER A O 1
ATOM 698 N N . TYR A 1 93 ? 8.466 11.232 5.773 1.00 85.19 93 TYR A N 1
ATOM 699 C CA . TYR A 1 93 ? 7.326 10.322 5.777 1.00 85.19 93 TYR A CA 1
ATOM 700 C C . TYR A 1 93 ? 7.331 9.421 7.014 1.00 85.19 93 TYR A C 1
ATOM 702 O O . TYR A 1 93 ? 6.354 9.393 7.758 1.00 85.19 93 TYR A O 1
ATOM 710 N N . LEU A 1 94 ? 8.450 8.752 7.301 1.00 84.81 94 LEU A N 1
ATOM 711 C CA . LEU A 1 94 ? 8.585 7.883 8.470 1.00 84.81 94 LEU A CA 1
ATOM 712 C C . LEU A 1 94 ? 8.438 8.651 9.785 1.00 84.81 94 LEU A C 1
ATOM 714 O O . LEU A 1 94 ? 7.934 8.097 10.753 1.00 84.81 94 LEU A O 1
ATOM 718 N N . GLN A 1 95 ? 8.817 9.924 9.854 1.00 84.62 95 GLN A N 1
ATOM 719 C CA . GLN A 1 95 ? 8.582 10.748 11.042 1.00 84.62 95 GLN A CA 1
ATOM 720 C C . GLN A 1 95 ? 7.099 11.034 11.276 1.00 84.62 95 GLN A C 1
ATOM 722 O O . GLN A 1 95 ? 6.651 11.029 12.425 1.00 84.62 95 GLN A O 1
ATOM 727 N N . VAL A 1 96 ? 6.335 11.283 10.209 1.00 83.06 96 VAL A N 1
ATOM 728 C CA . VAL A 1 96 ? 4.876 11.418 10.299 1.00 83.06 96 VAL A CA 1
ATOM 729 C C . VAL A 1 96 ? 4.262 10.073 10.681 1.00 83.06 96 VAL A C 1
ATOM 731 O O . VAL A 1 96 ? 3.485 10.020 11.638 1.00 83.06 96 VAL A O 1
ATOM 734 N N . ARG A 1 97 ? 4.715 9.001 10.024 1.00 82.81 97 ARG A N 1
ATOM 735 C CA . ARG A 1 97 ? 4.170 7.655 10.160 1.00 82.81 97 ARG A CA 1
ATOM 736 C C . ARG A 1 97 ? 4.453 6.980 11.489 1.00 82.81 97 ARG A C 1
ATOM 738 O O . ARG A 1 97 ? 3.613 6.345 12.119 1.00 82.81 97 ARG A O 1
ATOM 745 N N . CYS A 1 98 ? 5.680 7.113 11.968 1.00 71.25 98 CYS A N 1
ATOM 746 C CA . CYS A 1 98 ? 6.164 6.386 13.131 1.00 71.25 98 CYS A CA 1
ATOM 747 C C . CYS A 1 98 ? 5.852 7.067 14.466 1.00 71.25 98 CYS A C 1
ATOM 749 O O . CYS A 1 98 ? 6.372 6.611 15.485 1.00 71.25 98 CYS A O 1
ATOM 751 N N . LYS A 1 99 ? 4.974 8.083 14.522 1.00 67.38 99 LYS A N 1
ATOM 752 C CA . LYS A 1 99 ? 4.569 8.710 15.799 1.00 67.38 99 LYS A CA 1
ATOM 753 C C . LYS A 1 99 ? 4.020 7.706 16.827 1.00 67.38 99 LYS A C 1
ATOM 755 O O . LYS A 1 99 ? 4.042 8.003 18.018 1.00 67.38 99 LYS A O 1
ATOM 760 N N . ALA A 1 100 ? 3.581 6.522 16.387 1.00 57.34 100 ALA A N 1
ATOM 761 C CA . ALA A 1 100 ? 3.000 5.471 17.225 1.00 57.34 100 ALA A CA 1
ATOM 762 C C . ALA A 1 100 ? 3.750 4.113 17.210 1.00 57.34 100 ALA A C 1
ATOM 764 O O . ALA A 1 100 ? 3.234 3.136 17.755 1.00 57.34 100 ALA A O 1
ATOM 765 N N . HIS A 1 101 ? 4.939 4.004 16.597 1.00 65.31 101 HIS A N 1
ATOM 766 C CA . HIS A 1 101 ? 5.579 2.705 16.313 1.00 65.31 101 HIS A CA 1
ATOM 767 C C . HIS A 1 101 ? 6.829 2.407 17.152 1.00 65.31 101 HIS A C 1
ATOM 769 O O . HIS A 1 101 ? 7.571 3.303 17.545 1.00 65.31 101 HIS A O 1
ATOM 775 N N . CYS A 1 102 ? 7.103 1.118 17.394 1.00 60.25 102 CYS A N 1
ATOM 776 C CA . CYS A 1 102 ? 8.367 0.677 17.987 1.00 60.25 102 CYS A CA 1
ATOM 777 C C . CYS A 1 102 ? 9.499 0.662 16.940 1.00 60.25 102 CYS A C 1
ATOM 779 O O . CYS A 1 102 ? 9.253 0.464 15.748 1.00 60.25 102 CYS A O 1
ATOM 781 N N . ALA A 1 103 ? 10.751 0.826 17.384 1.00 65.75 103 ALA A N 1
ATOM 782 C CA . ALA A 1 103 ? 11.924 0.934 16.504 1.00 65.75 103 ALA A CA 1
ATOM 783 C C . ALA A 1 103 ? 12.066 -0.239 15.513 1.00 65.75 103 ALA A C 1
ATOM 785 O O . ALA A 1 103 ? 12.365 -0.031 14.343 1.00 65.75 103 ALA A O 1
ATOM 786 N N . ARG A 1 104 ? 11.754 -1.469 15.946 1.00 70.12 104 ARG A N 1
ATOM 787 C CA . ARG A 1 104 ? 11.811 -2.659 15.081 1.00 70.12 104 ARG A CA 1
ATOM 788 C C . ARG A 1 104 ? 10.778 -2.625 13.951 1.00 70.12 104 ARG A C 1
ATOM 790 O O . ARG A 1 104 ? 11.062 -3.094 12.854 1.00 70.12 104 ARG A O 1
ATOM 797 N N . SER A 1 105 ? 9.580 -2.098 14.208 1.00 80.75 105 SER A N 1
ATOM 798 C CA . SER A 1 105 ? 8.585 -1.904 13.152 1.00 80.75 105 SER A CA 1
ATOM 799 C C . SER A 1 105 ? 9.041 -0.826 12.176 1.00 80.75 105 SER A C 1
ATOM 801 O O . SER A 1 105 ? 8.855 -1.004 10.981 1.00 80.75 105 SER A O 1
ATOM 803 N N . ARG A 1 106 ? 9.698 0.239 12.654 1.00 84.62 106 ARG A N 1
ATOM 804 C CA . ARG A 1 106 ? 10.227 1.302 11.788 1.00 84.62 106 ARG A CA 1
ATOM 805 C C . ARG A 1 106 ? 11.215 0.770 10.748 1.00 84.62 106 ARG A C 1
ATOM 807 O O . ARG A 1 106 ? 10.999 1.019 9.573 1.00 84.62 106 ARG A O 1
ATOM 814 N N . GLU A 1 107 ? 12.224 -0.000 11.155 1.00 87.50 107 GLU A N 1
ATOM 815 C CA . GLU A 1 107 ? 13.228 -0.556 10.225 1.00 87.50 107 GLU A CA 1
ATOM 816 C C . GLU A 1 107 ? 12.595 -1.442 9.140 1.00 87.50 107 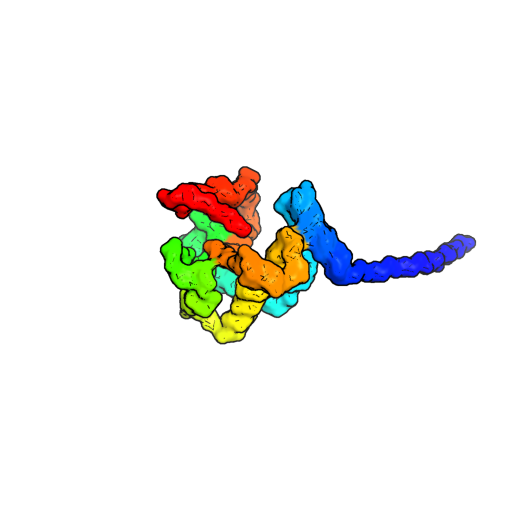GLU A C 1
ATOM 818 O O . GLU A 1 107 ? 12.940 -1.352 7.962 1.00 87.50 107 GLU A O 1
ATOM 823 N N . ILE A 1 108 ? 11.632 -2.288 9.527 1.00 90.50 108 ILE A N 1
ATOM 824 C CA . ILE A 1 108 ? 10.907 -3.144 8.581 1.00 90.50 108 ILE A CA 1
ATOM 825 C C . ILE A 1 108 ? 10.066 -2.293 7.624 1.00 90.50 108 ILE A C 1
ATOM 827 O O . ILE A 1 108 ? 10.107 -2.518 6.416 1.00 90.50 108 ILE A O 1
ATOM 831 N N . MET A 1 109 ? 9.314 -1.319 8.142 1.00 88.06 109 MET A N 1
ATOM 832 C CA . MET A 1 109 ? 8.459 -0.462 7.319 1.00 88.06 109 MET A CA 1
ATOM 833 C C . MET A 1 109 ? 9.273 0.401 6.358 1.00 88.06 109 MET A C 1
ATOM 835 O O . MET A 1 109 ? 8.899 0.519 5.198 1.00 88.06 109 MET A O 1
ATOM 839 N N . GLU A 1 110 ? 10.404 0.945 6.798 1.00 88.31 110 GLU A N 1
ATOM 840 C CA . GLU A 1 110 ? 11.339 1.674 5.942 1.00 88.31 110 GLU A CA 1
ATOM 841 C C . GLU A 1 110 ? 11.842 0.790 4.796 1.00 88.31 110 GLU A C 1
ATOM 843 O O . GLU A 1 110 ? 11.667 1.131 3.626 1.00 88.31 110 GLU A O 1
ATOM 848 N N . GLY A 1 111 ? 12.368 -0.398 5.113 1.00 89.25 111 GLY A N 1
ATOM 849 C CA . GLY A 1 111 ? 12.836 -1.346 4.102 1.00 89.25 111 GLY A CA 1
ATOM 850 C C . GLY A 1 111 ? 11.750 -1.752 3.100 1.00 89.25 111 GLY A C 1
ATOM 851 O O . GLY A 1 111 ? 12.015 -1.883 1.901 1.00 89.25 111 GLY A O 1
ATOM 852 N N . LEU A 1 112 ? 10.513 -1.925 3.570 1.00 90.50 112 LEU A N 1
ATOM 853 C CA . LEU A 1 112 ? 9.373 -2.267 2.724 1.00 90.50 112 LEU A CA 1
ATOM 854 C C . LEU A 1 112 ? 8.944 -1.108 1.823 1.00 90.50 112 LEU A C 1
ATOM 856 O O . LEU A 1 112 ? 8.902 -1.275 0.603 1.00 90.50 112 LEU A O 1
ATOM 860 N N . LEU A 1 113 ? 8.620 0.038 2.420 1.00 86.88 113 LEU A N 1
ATOM 861 C CA . LEU A 1 113 ? 7.976 1.164 1.745 1.00 86.88 113 LEU A CA 1
ATOM 862 C C . LEU A 1 113 ? 8.949 1.956 0.869 1.00 86.88 113 LEU A C 1
ATOM 864 O O . LEU A 1 113 ? 8.529 2.480 -0.156 1.00 86.88 113 LEU A O 1
ATOM 868 N N . MET A 1 114 ? 10.233 2.010 1.233 1.00 85.50 114 MET A N 1
ATOM 869 C CA . MET A 1 114 ? 11.218 2.868 0.557 1.00 85.50 114 MET A CA 1
ATOM 870 C C . MET A 1 114 ? 12.117 2.115 -0.416 1.00 85.50 114 MET A C 1
ATOM 872 O O . MET A 1 114 ? 12.727 2.721 -1.295 1.00 85.50 114 MET A O 1
ATOM 876 N N . HIS A 1 115 ? 12.201 0.790 -0.288 1.00 86.19 115 HIS A N 1
ATOM 877 C CA . HIS A 1 115 ? 13.109 -0.004 -1.110 1.00 86.19 115 HIS A CA 1
ATOM 878 C C . HIS A 1 115 ? 12.405 -1.167 -1.790 1.00 86.19 115 HIS A C 1
ATOM 880 O O . HIS A 1 115 ? 12.370 -1.230 -3.022 1.00 86.19 115 HIS A O 1
ATOM 886 N N . LYS A 1 116 ? 11.838 -2.099 -1.018 1.00 90.62 116 LYS A N 1
ATOM 887 C CA . LYS A 1 116 ? 11.368 -3.372 -1.573 1.00 90.62 116 LYS A CA 1
ATOM 888 C C . LYS A 1 116 ? 10.156 -3.206 -2.490 1.00 90.62 116 LYS A C 1
ATOM 890 O O . LYS A 1 116 ? 10.191 -3.705 -3.614 1.00 90.62 116 LYS A O 1
ATOM 895 N N . LEU A 1 117 ? 9.104 -2.525 -2.030 1.00 90.31 117 LEU A N 1
ATOM 896 C CA . LEU A 1 117 ? 7.886 -2.316 -2.818 1.00 90.31 117 LEU A CA 1
ATOM 897 C C . LEU A 1 117 ? 8.133 -1.395 -4.027 1.00 90.31 117 LEU A C 1
ATOM 899 O O . LEU A 1 117 ? 7.782 -1.813 -5.130 1.00 90.31 117 LEU A O 1
ATOM 903 N N . PRO A 1 118 ? 8.815 -0.238 -3.890 1.00 86.88 118 PRO A N 1
ATOM 904 C CA . PRO A 1 118 ? 9.269 0.557 -5.033 1.00 86.88 118 PRO A CA 1
ATOM 905 C C . PRO A 1 118 ? 10.012 -0.254 -6.097 1.00 86.88 118 PRO A C 1
ATOM 907 O O . PRO A 1 118 ? 9.638 -0.242 -7.268 1.00 86.88 118 PRO A O 1
ATOM 910 N N . SER A 1 119 ? 11.020 -1.032 -5.690 1.00 86.00 119 SER A N 1
ATOM 911 C CA . SER A 1 119 ? 11.807 -1.856 -6.619 1.00 86.00 119 SER A CA 1
ATOM 912 C C . SER A 1 119 ? 10.949 -2.907 -7.322 1.00 86.00 119 SER A C 1
ATOM 914 O O . SER A 1 119 ? 11.155 -3.199 -8.498 1.00 86.00 119 SER A O 1
ATOM 916 N N . ALA A 1 120 ? 9.981 -3.491 -6.611 1.00 89.00 120 ALA A N 1
ATOM 917 C CA . ALA A 1 120 ? 9.046 -4.447 -7.183 1.00 89.00 120 ALA A CA 1
ATOM 918 C C . ALA A 1 120 ? 8.149 -3.791 -8.243 1.00 89.00 120 ALA A C 1
ATOM 920 O O . ALA A 1 120 ? 8.037 -4.320 -9.347 1.00 89.00 120 ALA A O 1
ATOM 921 N N . VAL A 1 121 ? 7.573 -2.622 -7.950 1.00 88.81 121 VAL A N 1
ATOM 922 C CA . VAL A 1 121 ? 6.743 -1.864 -8.903 1.00 88.81 121 VAL A CA 1
ATOM 923 C C . VAL A 1 121 ? 7.533 -1.530 -10.165 1.00 88.81 121 VAL A C 1
ATOM 925 O O . VAL A 1 121 ? 7.062 -1.775 -11.269 1.00 88.81 121 VAL A O 1
ATOM 928 N N . LEU A 1 122 ? 8.767 -1.058 -10.023 1.00 86.81 122 LEU A N 1
ATOM 929 C CA . LEU A 1 122 ? 9.598 -0.684 -11.166 1.00 86.81 122 LEU A CA 1
ATOM 930 C C . LEU A 1 122 ? 9.912 -1.870 -12.085 1.00 86.81 122 LEU A C 1
ATOM 932 O O . LEU A 1 122 ? 9.846 -1.730 -13.304 1.00 86.81 122 LEU A O 1
ATOM 936 N N . ARG A 1 123 ? 10.129 -3.065 -11.526 1.00 87.00 123 ARG A N 1
ATOM 937 C CA . ARG A 1 123 ? 10.257 -4.297 -12.324 1.00 87.00 123 ARG A CA 1
ATOM 938 C C . ARG A 1 123 ? 8.971 -4.639 -13.074 1.00 87.00 123 ARG A C 1
ATOM 940 O O . ARG A 1 123 ? 9.032 -5.048 -14.227 1.00 87.00 123 ARG A O 1
ATOM 947 N N . VAL A 1 124 ? 7.805 -4.459 -12.448 1.00 89.38 124 VAL A N 1
ATOM 948 C CA . VAL A 1 124 ? 6.498 -4.636 -13.118 1.00 89.38 124 VAL A CA 1
ATOM 949 C C . VAL A 1 124 ? 6.332 -3.650 -14.277 1.00 89.38 124 VAL A C 1
ATOM 951 O O . VAL A 1 124 ? 5.724 -3.989 -15.288 1.00 89.38 124 VAL A O 1
ATOM 954 N N . LEU A 1 125 ? 6.905 -2.455 -14.158 1.00 87.44 125 LEU A N 1
ATOM 955 C CA . LEU A 1 125 ? 6.904 -1.437 -15.207 1.00 87.44 125 LEU A CA 1
ATOM 956 C C . LEU A 1 125 ? 7.985 -1.661 -16.286 1.00 87.44 125 LEU A C 1
ATOM 958 O O . LEU A 1 125 ? 7.995 -0.942 -17.283 1.00 87.44 125 LEU A O 1
ATOM 962 N N . GLY A 1 126 ? 8.846 -2.675 -16.139 1.00 86.81 126 GLY A N 1
ATOM 963 C CA . GLY A 1 126 ? 9.896 -3.015 -17.105 1.00 86.81 126 GLY A CA 1
ATOM 964 C C . GLY A 1 126 ? 11.197 -2.225 -16.940 1.00 86.81 126 GLY A C 1
ATOM 965 O O . GLY A 1 126 ? 11.962 -2.110 -17.894 1.00 86.81 126 GLY A O 1
ATOM 966 N N . TYR A 1 127 ? 11.447 -1.659 -15.756 1.00 84.88 127 TYR A N 1
ATOM 967 C CA . TYR A 1 127 ? 12.748 -1.089 -15.412 1.00 84.88 127 TYR A CA 1
ATOM 968 C C . TYR A 1 127 ? 13.631 -2.172 -14.783 1.00 84.88 127 TYR A C 1
ATOM 970 O O . TYR A 1 127 ? 13.369 -2.638 -13.672 1.00 84.88 127 TYR A O 1
ATOM 978 N N . ASP A 1 128 ? 14.689 -2.554 -15.497 1.00 71.94 128 ASP A N 1
ATOM 979 C CA . ASP A 1 128 ? 15.557 -3.676 -15.112 1.00 71.94 128 ASP A CA 1
ATOM 980 C C . ASP A 1 128 ? 16.758 -3.263 -14.244 1.00 71.94 128 ASP A C 1
ATOM 982 O O . ASP A 1 128 ? 17.390 -4.115 -13.616 1.00 71.94 128 ASP A O 1
ATOM 986 N N . ASP A 1 129 ? 17.065 -1.964 -14.170 1.00 69.94 129 ASP A N 1
ATOM 987 C CA . ASP A 1 129 ? 18.257 -1.438 -13.504 1.00 69.94 129 ASP A CA 1
ATOM 988 C C . ASP A 1 129 ? 17.939 -0.251 -12.579 1.00 69.94 129 ASP A C 1
ATOM 990 O O . ASP A 1 129 ? 17.320 0.736 -12.986 1.00 69.94 129 ASP A O 1
ATOM 994 N N . LEU A 1 130 ? 18.396 -0.349 -11.325 1.00 62.50 130 LEU A N 1
ATOM 995 C CA . LEU A 1 130 ? 18.253 0.680 -10.290 1.00 62.50 130 LEU A CA 1
ATOM 996 C C . LEU A 1 130 ? 18.964 1.985 -10.671 1.00 62.50 130 LEU A C 1
ATOM 998 O O . LEU A 1 130 ? 18.477 3.060 -10.313 1.00 62.50 130 LEU A O 1
ATOM 1002 N N . ASP A 1 131 ? 20.049 1.913 -11.445 1.00 64.38 131 ASP A N 1
ATOM 1003 C CA . ASP A 1 131 ? 20.747 3.111 -11.920 1.00 64.38 131 ASP A CA 1
ATOM 1004 C C . ASP A 1 131 ? 19.918 3.842 -12.993 1.00 64.38 131 ASP A C 1
ATOM 1006 O O . ASP A 1 131 ? 19.831 5.073 -13.000 1.00 64.38 131 ASP A O 1
ATOM 1010 N N . SER A 1 132 ? 19.203 3.091 -13.838 1.00 58.91 132 SER A N 1
ATOM 1011 C CA . SER A 1 132 ? 18.234 3.642 -14.798 1.00 58.91 132 SER A CA 1
ATOM 1012 C C . SER A 1 132 ? 16.997 4.243 -14.109 1.00 58.91 132 SER A C 1
ATOM 1014 O O . SER A 1 132 ? 16.409 5.207 -14.605 1.00 58.91 132 SER A O 1
ATOM 1016 N N . ILE A 1 133 ? 16.624 3.718 -12.939 1.00 57.66 133 ILE A N 1
ATOM 1017 C CA . ILE A 1 133 ? 15.507 4.194 -12.108 1.00 57.66 133 ILE A CA 1
ATOM 1018 C C . ILE A 1 133 ? 15.842 5.530 -11.434 1.00 57.66 133 ILE A C 1
ATOM 1020 O O . ILE A 1 133 ? 15.037 6.464 -11.496 1.00 57.66 133 ILE A O 1
ATOM 1024 N N . ALA A 1 134 ? 17.031 5.645 -10.829 1.00 58.66 134 ALA A N 1
ATOM 1025 C CA . ALA A 1 134 ? 17.475 6.864 -10.147 1.00 58.66 134 ALA A CA 1
ATOM 1026 C C . ALA A 1 134 ? 17.535 8.079 -11.090 1.00 58.66 134 ALA A C 1
ATOM 1028 O O . ALA A 1 134 ? 17.314 9.211 -10.661 1.00 58.66 134 ALA A O 1
ATOM 1029 N N . ALA A 1 135 ? 17.794 7.839 -12.378 1.00 57.69 135 ALA A N 1
ATOM 1030 C CA . ALA A 1 135 ? 17.812 8.871 -13.406 1.00 57.69 135 ALA A CA 1
ATOM 1031 C C . ALA A 1 135 ? 16.417 9.258 -13.935 1.00 57.69 135 ALA A C 1
ATOM 1033 O O . ALA A 1 135 ? 16.274 10.354 -14.478 1.00 57.69 135 ALA A O 1
ATOM 1034 N N . SER A 1 136 ? 15.404 8.388 -13.808 1.00 56.16 136 SER A N 1
ATOM 1035 C CA . SER A 1 136 ? 14.173 8.507 -14.607 1.00 56.16 136 SER A CA 1
ATOM 1036 C C . SER A 1 136 ? 12.926 8.879 -13.814 1.00 56.16 136 SER A C 1
ATOM 1038 O O . SER A 1 136 ? 12.150 9.669 -14.335 1.00 56.16 136 SER A O 1
ATOM 1040 N N . CYS A 1 137 ? 12.723 8.342 -12.605 1.00 62.53 137 CYS A N 1
ATOM 1041 C CA . CYS A 1 137 ? 11.656 8.708 -11.657 1.00 62.53 137 CYS A CA 1
ATOM 1042 C C . CYS A 1 137 ? 11.752 7.773 -10.442 1.00 62.53 137 CYS A C 1
ATOM 1044 O O . CYS A 1 137 ? 11.531 6.569 -10.567 1.00 62.53 137 CYS A O 1
ATOM 1046 N N . CYS A 1 138 ? 12.053 8.307 -9.257 1.00 66.69 138 CYS A N 1
ATOM 1047 C CA . CYS A 1 138 ? 11.879 7.540 -8.025 1.00 66.69 138 CYS A CA 1
ATOM 1048 C C . CYS A 1 138 ? 10.369 7.459 -7.738 1.00 66.69 138 CYS A C 1
ATOM 1050 O O . CYS A 1 138 ? 9.755 8.521 -7.592 1.00 66.69 138 CYS A O 1
ATOM 1052 N N . PRO A 1 139 ? 9.749 6.264 -7.700 1.00 71.12 139 PRO A N 1
ATOM 1053 C CA . PRO A 1 139 ? 8.320 6.151 -7.447 1.00 71.12 139 PRO A CA 1
ATOM 1054 C C . PRO A 1 139 ? 8.015 6.728 -6.067 1.00 71.12 139 PRO A C 1
ATOM 1056 O O . PRO A 1 139 ? 8.672 6.409 -5.074 1.00 71.12 139 PRO A O 1
ATOM 1059 N N . LEU A 1 140 ? 7.022 7.610 -6.025 1.00 73.81 140 LEU A N 1
ATOM 1060 C CA . LEU A 1 140 ? 6.614 8.290 -4.807 1.00 73.81 140 LEU A CA 1
ATOM 1061 C C . LEU A 1 140 ? 5.444 7.544 -4.177 1.00 73.81 140 LEU A C 1
ATOM 1063 O O . LEU A 1 140 ? 4.493 7.160 -4.858 1.00 73.81 140 LEU A O 1
ATOM 1067 N N . LEU A 1 141 ? 5.489 7.369 -2.858 1.00 76.75 141 LEU A N 1
ATOM 1068 C CA . LEU A 1 141 ? 4.358 6.819 -2.126 1.00 76.75 141 LEU A CA 1
ATOM 1069 C C . LEU A 1 141 ? 3.230 7.857 -2.094 1.00 76.75 141 LEU A C 1
ATOM 1071 O O . LEU A 1 141 ? 3.336 8.891 -1.435 1.00 76.75 141 LEU A O 1
ATOM 1075 N N . PHE A 1 142 ? 2.146 7.584 -2.819 1.00 77.69 142 PHE A N 1
ATOM 1076 C CA . PHE A 1 142 ? 0.998 8.486 -2.888 1.00 77.69 142 PHE A CA 1
ATOM 1077 C C . PHE A 1 142 ? 0.021 8.289 -1.723 1.00 77.69 142 PHE A C 1
ATOM 1079 O O . PHE A 1 142 ? -0.425 9.263 -1.114 1.00 77.69 142 PHE A O 1
ATOM 1086 N N . ASN A 1 143 ? -0.313 7.035 -1.413 1.00 80.81 143 ASN A N 1
ATOM 1087 C CA . ASN A 1 143 ? -1.170 6.651 -0.297 1.00 80.81 143 ASN A CA 1
ATOM 1088 C C . ASN A 1 143 ? -0.758 5.283 0.276 1.00 80.81 143 ASN A C 1
ATOM 1090 O O . ASN A 1 143 ? -0.116 4.477 -0.394 1.00 80.81 143 ASN A O 1
ATOM 1094 N N . GLU A 1 144 ? -1.130 5.027 1.530 1.00 86.88 144 GLU A N 1
ATOM 1095 C CA . GLU A 1 144 ? -0.962 3.732 2.195 1.00 86.88 144 GLU A CA 1
ATOM 1096 C C . GLU A 1 144 ? -2.237 3.426 2.982 1.00 86.88 144 GLU A C 1
ATOM 1098 O O . GLU A 1 144 ? -2.582 4.161 3.905 1.00 86.88 144 GLU A O 1
ATOM 1103 N N . HIS A 1 145 ? -2.922 2.332 2.643 1.00 87.94 145 HIS A N 1
ATOM 1104 C CA . HIS A 1 145 ? -4.125 1.893 3.347 1.00 87.94 145 HIS A CA 1
ATOM 1105 C C . HIS A 1 145 ? -4.060 0.400 3.665 1.00 87.94 145 HIS A C 1
ATOM 1107 O O . HIS A 1 145 ? -3.673 -0.423 2.832 1.00 87.94 145 HIS A O 1
ATOM 1113 N N . TYR A 1 146 ? -4.552 0.032 4.842 1.00 91.56 146 TYR A N 1
ATOM 1114 C CA . TYR A 1 146 ? -4.939 -1.336 5.150 1.00 91.56 146 TYR A CA 1
ATOM 1115 C C . TYR A 1 146 ? -6.409 -1.540 4.790 1.00 91.56 146 TYR A C 1
ATOM 1117 O O . TYR A 1 146 ? -7.281 -0.837 5.293 1.00 91.56 146 TYR A O 1
ATOM 1125 N N . VAL A 1 147 ? -6.702 -2.536 3.954 1.00 91.06 147 VAL A N 1
ATOM 1126 C CA . VAL A 1 147 ? -8.081 -2.897 3.590 1.00 91.06 147 VAL A CA 1
ATOM 1127 C C . VAL A 1 147 ? -8.506 -4.136 4.376 1.00 91.06 147 VAL A C 1
ATOM 1129 O O . VAL A 1 147 ? -7.975 -5.229 4.167 1.00 91.06 147 VAL A O 1
ATOM 1132 N N . VAL A 1 148 ? -9.484 -3.988 5.272 1.00 90.56 148 VAL A N 1
ATOM 1133 C CA . VAL A 1 148 ? -9.951 -5.060 6.167 1.00 90.56 148 VAL A CA 1
ATOM 1134 C C . VAL A 1 148 ? -11.376 -5.458 5.813 1.00 90.56 148 VAL A C 1
ATOM 1136 O O . VAL A 1 148 ? -12.318 -4.728 6.078 1.00 90.56 148 VAL A O 1
ATOM 1139 N N . LYS A 1 149 ? -11.569 -6.658 5.259 1.00 87.88 149 LYS A N 1
ATOM 1140 C CA . LYS A 1 149 ? -12.908 -7.163 4.911 1.00 87.88 149 LYS A CA 1
ATOM 1141 C C . LYS A 1 149 ? -13.520 -7.937 6.089 1.00 87.88 149 LYS A C 1
ATOM 1143 O O . LYS A 1 149 ? -13.078 -9.058 6.353 1.00 87.88 149 LYS A O 1
ATOM 1148 N N . PRO A 1 150 ? -14.533 -7.402 6.796 1.00 81.19 150 PRO A N 1
ATOM 1149 C CA . PRO A 1 150 ? -15.121 -8.082 7.941 1.00 81.19 150 PRO A CA 1
ATOM 1150 C C . PRO A 1 150 ? -15.893 -9.331 7.509 1.00 81.19 150 PRO A C 1
ATOM 1152 O O . PRO A 1 150 ? -16.653 -9.332 6.536 1.00 81.19 150 PRO A O 1
ATOM 1155 N N . SER A 1 151 ? -15.741 -10.410 8.277 1.00 76.31 151 SER A N 1
ATOM 1156 C CA . SER A 1 151 ? -16.540 -11.618 8.084 1.00 76.31 151 SER A CA 1
ATOM 1157 C C . SER A 1 151 ? -18.027 -11.266 8.213 1.00 76.31 151 SER A C 1
ATOM 1159 O O . SER A 1 151 ? -18.407 -10.625 9.191 1.00 76.31 151 SER A O 1
ATOM 1161 N N . ARG A 1 152 ? -18.869 -11.735 7.282 1.00 67.75 152 ARG A N 1
ATOM 1162 C CA . ARG A 1 152 ? -20.350 -11.603 7.266 1.00 67.75 152 ARG A CA 1
ATOM 1163 C C . ARG A 1 152 ? -20.950 -10.354 6.615 1.00 67.75 152 ARG A C 1
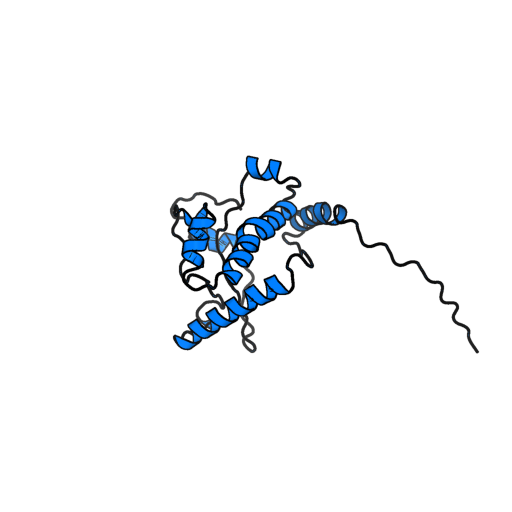ATOM 1165 O O . ARG A 1 152 ? -22.172 -10.284 6.514 1.00 67.75 152 ARG A O 1
ATOM 1172 N N . ARG A 1 153 ? -20.155 -9.426 6.084 1.00 61.88 153 ARG A N 1
ATOM 1173 C CA . ARG A 1 153 ? -20.659 -8.452 5.104 1.00 61.88 153 ARG A CA 1
ATOM 1174 C C . ARG A 1 153 ? -20.052 -8.801 3.754 1.00 61.88 153 ARG A C 1
ATOM 1176 O O . ARG A 1 153 ? -18.850 -8.663 3.561 1.00 61.88 153 ARG A O 1
ATOM 1183 N N . ALA A 1 154 ? -20.874 -9.292 2.825 1.00 57.34 154 ALA A N 1
ATOM 1184 C CA . ALA A 1 154 ? -20.506 -9.330 1.414 1.00 57.34 154 ALA A CA 1
ATOM 1185 C C . ALA A 1 154 ? -20.367 -7.869 0.962 1.00 57.34 154 ALA A C 1
ATOM 1187 O O . ALA A 1 154 ? -21.343 -7.236 0.565 1.00 57.34 154 ALA A O 1
ATOM 1188 N N . GLY A 1 155 ? -19.186 -7.289 1.186 1.00 55.97 155 GLY A N 1
ATOM 1189 C CA . GLY A 1 155 ? -18.917 -5.890 0.895 1.00 55.97 155 GLY A CA 1
ATOM 1190 C C . GLY A 1 155 ? -19.179 -5.628 -0.579 1.00 55.97 155 GLY A C 1
ATOM 1191 O O . GLY A 1 155 ? -18.625 -6.310 -1.442 1.00 55.97 155 GLY A O 1
ATOM 1192 N N . ARG A 1 156 ? -20.037 -4.644 -0.856 1.00 62.38 156 ARG A N 1
ATOM 1193 C CA . ARG A 1 156 ? -20.316 -4.122 -2.194 1.00 62.38 156 ARG A CA 1
ATOM 1194 C C . ARG A 1 156 ? -19.138 -3.268 -2.667 1.00 62.38 156 ARG A C 1
ATOM 1196 O O . ARG A 1 156 ? -19.313 -2.088 -2.941 1.00 62.38 156 ARG A O 1
ATOM 1203 N N . PHE A 1 157 ? -17.942 -3.847 -2.747 1.00 71.06 157 PHE A N 1
ATOM 1204 C CA . PHE A 1 157 ? -16.886 -3.240 -3.548 1.00 71.06 157 PHE A CA 1
ATOM 1205 C C . PHE A 1 157 ? -17.325 -3.380 -4.999 1.00 71.06 157 PHE A C 1
ATOM 1207 O O . PHE A 1 157 ? -17.122 -4.417 -5.630 1.00 71.06 157 PHE A O 1
ATOM 1214 N N . ALA A 1 158 ? -18.050 -2.371 -5.475 1.00 78.19 158 ALA A N 1
ATOM 1215 C CA . ALA A 1 158 ? -18.402 -2.277 -6.872 1.00 78.19 158 ALA A CA 1
ATOM 1216 C C . ALA A 1 158 ? -17.112 -2.232 -7.692 1.00 78.19 158 ALA A C 1
ATOM 1218 O O . ALA A 1 158 ? -16.084 -1.720 -7.241 1.00 78.19 158 ALA A O 1
ATOM 1219 N N . TRP A 1 159 ? -17.177 -2.779 -8.899 1.00 85.56 159 TRP A N 1
ATOM 1220 C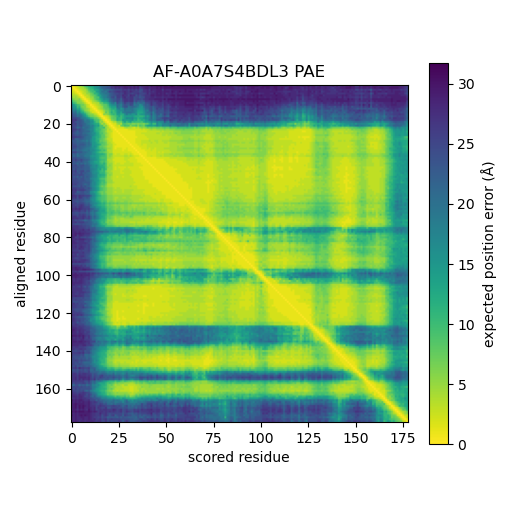 CA . TRP A 1 159 ? -16.114 -2.600 -9.872 1.00 85.56 159 TRP A CA 1
ATOM 1221 C C . TRP A 1 159 ? -15.903 -1.102 -10.106 1.00 85.56 159 TRP A C 1
ATOM 1223 O O . TRP A 1 159 ? -16.857 -0.384 -10.403 1.00 85.56 159 TRP A O 1
ATOM 1233 N N . HIS A 1 160 ? -14.669 -0.645 -9.935 1.00 85.88 160 HIS A N 1
ATOM 1234 C CA . HIS A 1 160 ? -14.258 0.742 -10.121 1.00 85.88 160 HIS A CA 1
ATOM 1235 C C . HIS A 1 160 ? -12.824 0.787 -10.656 1.00 85.88 160 HIS A C 1
ATOM 1237 O O . HIS A 1 160 ? -12.151 -0.243 -10.739 1.00 85.88 160 HIS A O 1
ATOM 1243 N N . THR A 1 161 ? -12.374 1.981 -11.034 1.00 86.38 161 THR A N 1
ATOM 1244 C CA . THR A 1 161 ? -10.976 2.265 -11.357 1.00 86.38 161 THR A CA 1
ATOM 1245 C C . THR A 1 161 ? -10.449 3.297 -10.369 1.00 86.38 161 THR A C 1
ATOM 1247 O O . THR A 1 161 ? -11.014 4.385 -10.253 1.00 86.38 161 THR A O 1
ATOM 1250 N N . ASP A 1 162 ? -9.363 2.982 -9.663 1.00 85.44 162 ASP A N 1
ATOM 1251 C CA . ASP A 1 162 ? -8.790 3.880 -8.646 1.00 85.44 162 ASP A CA 1
ATOM 1252 C C . ASP A 1 162 ? -8.458 5.257 -9.228 1.00 85.44 162 ASP A C 1
ATOM 1254 O O . ASP A 1 162 ? -8.747 6.279 -8.609 1.00 85.44 162 ASP A O 1
ATOM 1258 N N . ALA A 1 163 ? -7.973 5.292 -10.475 1.00 82.12 163 ALA A N 1
ATOM 1259 C CA . ALA A 1 163 ? -7.714 6.531 -11.199 1.00 82.12 163 ALA A CA 1
ATOM 1260 C C . ALA A 1 163 ? -8.948 7.452 -11.240 1.00 82.12 163 ALA A C 1
ATOM 1262 O O . ALA A 1 163 ? -8.820 8.638 -10.956 1.00 82.12 163 ALA A O 1
ATOM 1263 N N . ALA A 1 164 ? -10.153 6.927 -11.505 1.00 78.19 164 ALA A N 1
ATOM 1264 C CA . ALA A 1 164 ? -11.373 7.741 -11.558 1.00 78.19 164 ALA A CA 1
ATOM 1265 C C . ALA A 1 164 ? -11.734 8.365 -10.200 1.00 78.19 164 ALA A C 1
ATOM 1267 O O . ALA A 1 164 ? -12.287 9.463 -10.157 1.00 78.19 164 ALA A O 1
ATOM 1268 N N . HIS A 1 165 ? -11.393 7.691 -9.099 1.00 66.56 165 HIS A N 1
ATOM 1269 C CA . HIS A 1 165 ? -11.574 8.207 -7.742 1.00 66.56 165 HIS A CA 1
ATOM 1270 C C . HIS A 1 165 ? -10.449 9.161 -7.310 1.00 66.56 165 HIS A C 1
ATOM 1272 O O . HIS A 1 165 ? -10.649 9.974 -6.411 1.00 66.56 165 HIS A O 1
ATOM 1278 N N . GLN A 1 166 ? -9.284 9.096 -7.958 1.00 62.59 166 GLN A N 1
ATOM 1279 C CA . GLN A 1 166 ? -8.131 9.945 -7.659 1.00 62.59 166 GLN A CA 1
ATOM 1280 C C . GLN A 1 166 ? -8.118 11.266 -8.445 1.00 62.59 166 GLN A C 1
ATOM 1282 O O . GLN A 1 166 ? -7.672 12.274 -7.900 1.00 62.59 166 GLN A O 1
ATOM 1287 N N . VAL A 1 167 ? -8.654 11.327 -9.676 1.00 50.16 167 VAL A N 1
ATOM 1288 C CA . VAL A 1 167 ? -8.663 12.580 -10.473 1.00 50.16 167 VAL A CA 1
ATOM 1289 C C . VAL A 1 167 ? -9.485 13.693 -9.795 1.00 50.16 167 VAL A C 1
ATOM 1291 O O . VAL A 1 167 ? -9.227 14.875 -10.013 1.00 50.16 167 VAL A O 1
ATOM 1294 N N . SER A 1 168 ? -10.424 13.358 -8.901 1.00 45.06 168 SER A N 1
ATOM 1295 C CA . SER A 1 168 ? -11.194 14.360 -8.145 1.00 45.06 168 SER A CA 1
ATOM 1296 C C . SER A 1 168 ? -10.403 15.066 -7.035 1.00 45.06 168 SER A C 1
ATOM 1298 O O . SER A 1 168 ? -10.901 16.041 -6.476 1.00 45.06 168 SER A O 1
ATOM 1300 N N . TRP A 1 169 ? -9.199 14.590 -6.696 1.00 45.19 169 TRP A N 1
ATOM 1301 C CA . TRP A 1 169 ? -8.375 15.103 -5.592 1.00 45.19 169 TRP A CA 1
ATOM 1302 C C . TRP A 1 169 ? -7.282 16.097 -6.017 1.00 45.19 169 TRP A C 1
ATOM 1304 O O . TRP A 1 169 ? -6.543 16.569 -5.158 1.00 45.19 169 TRP A O 1
ATOM 1314 N N . SER A 1 170 ? -7.184 16.455 -7.303 1.00 42.84 170 SER A N 1
ATOM 1315 C CA . SER A 1 170 ? -6.233 17.462 -7.806 1.00 42.84 170 SER A CA 1
ATOM 1316 C C . SER A 1 170 ? -6.955 18.781 -8.119 1.00 42.84 170 SER A C 1
ATOM 1318 O O . SER A 1 170 ? -7.573 18.901 -9.179 1.00 42.84 170 SER A O 1
ATOM 1320 N N . PRO A 1 171 ? -6.871 19.821 -7.260 1.00 42.28 171 PRO A N 1
ATOM 1321 C CA . PRO A 1 171 ? -7.442 21.137 -7.561 1.00 42.28 171 PRO A CA 1
ATOM 1322 C C . PRO A 1 171 ? -6.705 21.848 -8.707 1.00 42.28 171 PRO A C 1
ATOM 1324 O O . PRO A 1 171 ? -7.164 22.880 -9.190 1.00 42.28 171 PRO A O 1
ATOM 1327 N N . SER A 1 172 ? -5.539 21.331 -9.115 1.00 53.06 172 SER A N 1
ATOM 1328 C CA . SER A 1 172 ? -4.618 21.981 -10.049 1.00 53.06 172 SER A CA 1
ATOM 1329 C C . SER A 1 172 ? -4.664 21.420 -11.473 1.00 53.06 172 SER A C 1
ATOM 1331 O O . SER A 1 172 ? -3.962 21.940 -12.340 1.00 53.06 172 SER A O 1
ATOM 1333 N N . GLY A 1 173 ? -5.470 20.383 -11.741 1.00 37.31 173 GLY A N 1
ATOM 1334 C CA . GLY A 1 173 ? -5.603 19.799 -13.082 1.00 37.31 173 GLY A CA 1
ATOM 1335 C C . GLY A 1 173 ? -4.313 19.176 -13.628 1.00 37.31 173 GLY A C 1
ATOM 1336 O O . GLY A 1 173 ? -4.220 18.922 -14.826 1.00 37.31 173 GLY A O 1
ATOM 1337 N N . ARG A 1 174 ? -3.305 18.942 -12.778 1.00 43.78 174 ARG A N 1
ATOM 1338 C CA . ARG A 1 174 ? -2.117 18.179 -13.164 1.00 43.78 174 ARG A CA 1
ATOM 1339 C C . ARG A 1 174 ? -2.455 16.699 -13.093 1.00 43.78 174 ARG A C 1
ATOM 1341 O O . ARG A 1 174 ? -2.834 16.201 -12.033 1.00 43.78 174 ARG A O 1
ATOM 1348 N N . GLU A 1 175 ? -2.347 16.032 -14.236 1.00 37.09 175 GLU A N 1
ATOM 1349 C CA . GLU A 1 175 ? -2.399 14.580 -14.332 1.00 37.09 175 GLU A CA 1
ATOM 1350 C C . GLU A 1 175 ? -1.215 14.012 -13.546 1.00 37.09 175 GLU A C 1
ATOM 1352 O O . GLU A 1 175 ? -0.054 14.243 -13.887 1.00 37.09 175 GLU A O 1
ATOM 1357 N N . PHE A 1 176 ? -1.507 13.307 -12.456 1.00 38.53 176 PHE A N 1
ATOM 1358 C CA . PHE A 1 176 ? -0.517 12.462 -11.808 1.00 38.53 176 PHE A CA 1
ATOM 1359 C C . PHE A 1 176 ? -0.405 11.199 -12.657 1.00 38.53 176 PHE A C 1
ATOM 1361 O O . PHE A 1 176 ? -1.354 10.421 -12.757 1.00 38.53 176 PHE A O 1
ATOM 1368 N N . ILE A 1 177 ? 0.735 11.042 -13.321 1.00 33.94 177 ILE A N 1
ATOM 1369 C CA . ILE A 1 177 ? 1.115 9.780 -13.944 1.00 33.94 177 ILE A CA 1
ATOM 1370 C C . ILE A 1 177 ? 1.906 9.007 -12.886 1.00 33.94 177 ILE A C 1
ATOM 1372 O O . ILE A 1 177 ? 2.807 9.572 -12.266 1.00 33.94 177 ILE A O 1
ATOM 1376 N N . TRP A 1 178 ? 1.463 7.770 -12.663 1.00 41.75 178 TRP A N 1
ATOM 1377 C CA . TRP A 1 178 ? 1.980 6.773 -11.724 1.00 41.75 178 TRP A CA 1
ATOM 1378 C C . TRP A 1 178 ? 3.495 6.584 -11.787 1.00 41.75 178 TRP A C 1
ATOM 1380 O O . TRP A 1 178 ? 4.028 6.546 -12.920 1.00 41.75 178 TRP A O 1
#